Protein AF-A0A7C3WK53-F1 (afdb_monomer_lite)

Sequence (375 aa):
MKSLFSPKRQGQIPWKWLGMWPLACLAGWAGMTGWGVVAAGVAIGLWGPPPMLGDDTATALCQVVPAAAPPAPSAKPESLAKPDSMSPGPKPASAAAIRPPQKALPTALFPPAPKSSPAESIPQHPHLSSSEAMPPAPKSSPAESIPPRPQSSPAEAIPPTPEAPEPPQPPETTQTLQKLFHLFLEKPTKENYLQVLDALCRHPAYDPYSHELEEVAHLLEQRRYEEAKAKLDAAMPNLLLSPRAHNYYRVIAEAAGDTQEAQRRDQIAQKCLQGIQATGQGMVDVAGGEPKQDQLPAAPFQVARVSDEYDLLRALGKRARVLSQSLRRINDRWYDVLRCSDEAGNVFHVWFDVTRPMAALRRHIQQSSEQEKTP

pLDDT: mean 71.29, std 26.04, range [28.23, 98.75]

Secondary structure (DSSP, 8-state):
-----PPPPPPPP--TTS------SS---------------------PPPP------S--S---PPPPPPPPPPPPPPP-------------------PPPPPPPP-PPPPPPPPPPPPPPPPPPP------PPPPPPPPPPPP-PPPPPPPPP---------PPPPPPPPHHHHHHHHHHHHHHHS--HHHHHHHHHHHTTSTT--TT-SHHHHHHHHHHTT-HHHHHHHHHHTTTTTTT-HHHHHHHHHHHHHTT-HHHHHHHHHHHHHHHHHHHHT---EEE-TTSSPPTT---SS-EE-SSTHHHHHHHHHTT---EEEEEEEEEETTEEEEEEEEE-TT--EEEEEEE-HHHHHHHHHHHHHHHHHTT--

Radius of gyration: 34.75 Å; chains: 1; bounding box: 94×83×107 Å

Structure (mmCIF, N/CA/C/O backbone):
data_AF-A0A7C3WK53-F1
#
_entry.id   AF-A0A7C3WK53-F1
#
loop_
_atom_site.group_PDB
_atom_site.id
_atom_site.type_symbol
_atom_site.label_atom_id
_atom_site.label_alt_id
_atom_site.label_comp_id
_atom_site.label_asym_id
_atom_site.label_entity_id
_atom_site.label_seq_id
_atom_site.pdbx_PDB_ins_code
_atom_site.Cartn_x
_atom_site.Cartn_y
_atom_site.Cartn_z
_atom_site.occupancy
_atom_site.B_iso_or_equiv
_atom_site.auth_seq_id
_atom_site.auth_comp_id
_atom_site.auth_asym_id
_atom_site.auth_atom_id
_atom_site.pdbx_PDB_model_num
ATOM 1 N N . MET A 1 1 ? 8.260 -28.452 -50.142 1.00 47.12 1 MET A N 1
ATOM 2 C CA . MET A 1 1 ? 9.077 -27.837 -49.072 1.00 47.12 1 MET A CA 1
ATOM 3 C C . MET A 1 1 ? 9.194 -26.338 -49.314 1.00 47.12 1 MET A C 1
ATOM 5 O O . MET A 1 1 ? 9.980 -25.940 -50.161 1.00 47.12 1 MET A O 1
ATOM 9 N N . LYS A 1 2 ? 8.378 -25.528 -48.629 1.00 35.97 2 LYS A N 1
ATOM 10 C CA . LYS A 1 2 ? 8.613 -24.106 -48.319 1.00 35.97 2 LYS A CA 1
ATOM 11 C C . LYS A 1 2 ? 7.549 -23.673 -47.305 1.00 35.97 2 LYS A C 1
ATOM 13 O O . LYS A 1 2 ? 6.363 -23.895 -47.512 1.00 35.97 2 LYS A O 1
ATOM 18 N N . SER A 1 3 ? 8.045 -23.173 -46.182 1.00 38.59 3 SER A N 1
ATOM 19 C CA . SER A 1 3 ? 7.334 -22.733 -44.984 1.00 38.59 3 SER A CA 1
ATOM 20 C C . SER A 1 3 ? 6.594 -21.415 -45.235 1.00 38.59 3 SER A C 1
ATOM 22 O O . SER A 1 3 ? 7.191 -20.472 -45.749 1.00 38.59 3 SER A O 1
ATOM 24 N N . LEU A 1 4 ? 5.319 -21.353 -44.842 1.00 37.12 4 LEU A N 1
ATOM 25 C CA . LEU A 1 4 ? 4.550 -20.122 -44.656 1.00 37.12 4 LEU A CA 1
ATOM 26 C C . LEU A 1 4 ? 3.699 -20.284 -43.391 1.00 37.12 4 LEU A C 1
ATOM 28 O O . LEU A 1 4 ? 2.555 -20.721 -43.447 1.00 37.12 4 LEU A O 1
ATOM 32 N N . PHE A 1 5 ? 4.269 -19.941 -42.239 1.00 34.94 5 PHE A N 1
ATOM 33 C CA . PHE A 1 5 ? 3.499 -19.626 -41.038 1.00 34.94 5 PHE A CA 1
ATOM 34 C C . PHE A 1 5 ? 3.973 -18.270 -40.526 1.00 34.94 5 PHE A C 1
ATOM 36 O O . PHE A 1 5 ? 5.051 -18.134 -39.956 1.00 34.94 5 PHE A O 1
ATOM 43 N N . SER A 1 6 ? 3.160 -17.252 -40.797 1.00 32.31 6 SER A N 1
ATOM 44 C CA . SER A 1 6 ? 3.304 -15.907 -40.250 1.00 32.31 6 SER A CA 1
ATOM 45 C C . SER A 1 6 ? 2.386 -15.810 -39.028 1.00 32.31 6 SER A C 1
ATOM 47 O O . SER A 1 6 ? 1.188 -16.073 -39.177 1.00 32.31 6 SER A O 1
ATOM 49 N N . PRO A 1 7 ? 2.868 -15.448 -37.826 1.00 40.72 7 PRO A N 1
ATOM 50 C CA . PRO A 1 7 ? 1.987 -15.297 -36.679 1.00 40.72 7 PRO A CA 1
ATOM 51 C C . PRO A 1 7 ? 1.208 -13.981 -36.802 1.00 40.72 7 PRO A C 1
ATOM 53 O O . PRO A 1 7 ? 1.775 -12.901 -36.978 1.00 40.72 7 PRO A O 1
ATOM 56 N N . LYS A 1 8 ? -0.123 -14.086 -36.742 1.00 35.59 8 LYS A N 1
ATOM 57 C CA . LYS A 1 8 ? -1.044 -12.947 -36.679 1.00 35.59 8 LYS A CA 1
ATOM 58 C C . LYS A 1 8 ? -0.813 -12.174 -35.377 1.00 35.59 8 LYS A C 1
ATOM 60 O O . LYS A 1 8 ? -0.801 -12.760 -34.299 1.00 35.59 8 LYS A O 1
ATOM 65 N N . ARG A 1 9 ? -0.680 -10.848 -35.498 1.00 37.66 9 ARG A N 1
ATOM 66 C CA . ARG A 1 9 ? -0.695 -9.895 -34.381 1.00 37.66 9 ARG A CA 1
ATOM 67 C C . ARG A 1 9 ? -1.981 -10.079 -33.576 1.00 37.66 9 ARG A C 1
ATOM 69 O O . ARG A 1 9 ? -3.077 -9.973 -34.123 1.00 37.66 9 ARG A O 1
ATOM 76 N N . GLN A 1 10 ? -1.818 -10.372 -32.293 1.00 43.97 10 GLN A N 1
ATOM 77 C CA . GLN A 1 10 ? -2.903 -10.554 -31.340 1.00 43.97 10 GLN A CA 1
ATOM 78 C C . GLN A 1 10 ? -3.494 -9.188 -30.967 1.00 43.97 10 GLN A C 1
ATOM 80 O O . GLN A 1 10 ? -2.767 -8.213 -30.779 1.00 43.97 10 GLN A O 1
ATOM 85 N N . GLY A 1 11 ? -4.826 -9.128 -30.972 1.00 34.09 11 GLY A N 1
ATOM 86 C CA . GLY A 1 11 ? -5.625 -7.908 -30.993 1.00 34.09 11 GLY A CA 1
ATOM 87 C C . GLY A 1 11 ? -5.421 -6.968 -29.806 1.00 34.09 11 GLY A C 1
ATOM 88 O O . GLY A 1 11 ? -5.343 -7.384 -28.652 1.00 34.09 11 GLY A O 1
ATOM 89 N N . GLN A 1 12 ? -5.409 -5.674 -30.119 1.00 31.27 12 GLN A N 1
ATOM 90 C CA . GLN A 1 12 ? -5.672 -4.607 -29.164 1.00 31.27 12 GLN A CA 1
ATOM 91 C C . GLN A 1 12 ? -7.139 -4.696 -28.728 1.00 31.27 12 GLN A C 1
ATOM 93 O O . GLN A 1 12 ? -8.044 -4.526 -29.542 1.00 31.27 12 GLN A O 1
ATOM 98 N N . ILE A 1 13 ? -7.374 -4.962 -27.446 1.00 35.84 13 ILE A N 1
ATOM 99 C CA . ILE A 1 13 ? -8.677 -4.747 -26.811 1.00 35.84 13 ILE A CA 1
ATOM 100 C C . ILE A 1 13 ? -8.754 -3.247 -26.474 1.00 35.84 13 ILE A C 1
ATOM 102 O O . ILE A 1 13 ? -7.833 -2.742 -25.827 1.00 35.84 13 ILE A O 1
ATOM 106 N N . PRO A 1 14 ? -9.786 -2.498 -26.901 1.00 33.38 14 PRO A N 1
ATOM 107 C CA . PRO A 1 14 ? -9.901 -1.079 -26.578 1.00 33.38 14 PRO A CA 1
ATOM 108 C C . PRO A 1 14 ? -10.350 -0.885 -25.117 1.00 33.38 14 PRO A C 1
ATOM 110 O O . PRO A 1 14 ? -11.529 -0.999 -24.793 1.00 33.38 14 PRO A O 1
ATOM 113 N N . TRP A 1 15 ? -9.407 -0.547 -24.232 1.00 37.59 15 TRP A N 1
ATOM 114 C CA . TRP A 1 15 ? -9.622 -0.225 -22.810 1.00 37.59 15 TRP A CA 1
ATOM 115 C C . TRP A 1 15 ? -10.182 1.195 -22.600 1.00 37.59 15 TRP A C 1
ATOM 117 O O . TRP A 1 15 ? -9.575 2.029 -21.935 1.00 37.59 15 TRP A O 1
ATOM 127 N N . LYS A 1 16 ? -11.355 1.501 -23.165 1.00 33.97 16 LYS A N 1
ATOM 128 C CA . LYS A 1 16 ? -11.988 2.826 -22.996 1.00 33.97 16 LYS A CA 1
ATOM 129 C C . LYS A 1 16 ? -12.630 3.075 -21.617 1.00 33.97 16 LYS A C 1
ATOM 131 O O . LYS A 1 16 ? -13.146 4.163 -21.409 1.00 33.97 16 LYS A O 1
ATOM 136 N N . TRP A 1 17 ? -12.569 2.135 -20.669 1.00 37.50 17 TRP A N 1
ATOM 137 C CA . TRP A 1 17 ? -13.312 2.225 -19.397 1.00 37.50 17 TRP A CA 1
ATOM 138 C C . TRP A 1 17 ? -12.473 2.394 -18.116 1.00 37.50 17 TRP A C 1
ATOM 140 O O . TRP A 1 17 ? -13.053 2.470 -17.043 1.00 37.50 17 TRP A O 1
ATOM 150 N N . LEU A 1 18 ? -11.141 2.535 -18.193 1.00 44.00 18 LEU A N 1
ATOM 151 C CA . LEU A 1 18 ? -10.299 2.848 -17.014 1.00 44.00 18 LEU A CA 1
ATOM 152 C C . LEU A 1 18 ? -9.773 4.300 -16.972 1.00 44.00 18 LEU A C 1
ATOM 154 O O . LEU A 1 18 ? -8.944 4.641 -16.138 1.00 44.00 18 LEU A O 1
ATOM 158 N N . GLY A 1 19 ? -10.244 5.166 -17.874 1.00 32.22 19 GLY A N 1
ATOM 159 C CA . GLY A 1 19 ? -9.727 6.528 -18.070 1.00 32.22 19 GLY A CA 1
ATOM 160 C C . GLY A 1 19 ? -10.517 7.654 -17.396 1.00 32.22 19 GLY A C 1
ATOM 161 O O . GLY A 1 19 ? -10.484 8.772 -17.899 1.00 32.22 19 GLY A O 1
ATOM 162 N N . MET A 1 20 ? -11.253 7.392 -16.314 1.00 30.64 20 MET A N 1
ATOM 163 C CA . MET A 1 20 ? -11.948 8.434 -15.543 1.00 30.64 20 MET A CA 1
ATOM 164 C C . MET A 1 20 ? -11.828 8.169 -14.041 1.00 30.64 20 MET A C 1
ATOM 166 O O . MET A 1 20 ? -12.774 7.740 -13.392 1.00 30.64 20 MET A O 1
ATOM 170 N N . TRP A 1 21 ? -10.652 8.448 -13.487 1.00 35.00 21 TRP A N 1
ATOM 171 C CA . TRP A 1 21 ? -10.502 8.792 -12.073 1.00 35.00 21 TRP A CA 1
ATOM 172 C C . TRP A 1 21 ? -10.179 10.287 -12.014 1.00 35.00 21 TRP A C 1
ATOM 174 O O . TRP A 1 21 ? -9.151 10.696 -12.562 1.00 35.00 21 TRP A O 1
ATOM 184 N N . PRO A 1 22 ? -11.056 11.140 -11.459 1.00 43.16 22 PRO A N 1
ATOM 185 C CA . PRO A 1 22 ? -10.793 12.563 -11.439 1.00 43.16 22 PRO A CA 1
ATOM 186 C C . PRO A 1 22 ? -9.799 12.914 -10.329 1.00 43.16 22 PRO A C 1
ATOM 188 O O . PRO A 1 22 ? -9.958 12.545 -9.168 1.00 43.16 22 PRO A O 1
ATOM 191 N N . LEU A 1 23 ? -8.807 13.716 -10.716 1.00 38.06 23 LEU A N 1
ATOM 192 C CA . LEU A 1 23 ? -8.172 14.726 -9.877 1.00 38.06 23 LEU A CA 1
ATOM 193 C C . LEU A 1 23 ? -9.264 15.581 -9.213 1.00 38.06 23 LEU A C 1
ATOM 195 O O . LEU A 1 23 ? -9.735 16.553 -9.797 1.00 38.06 23 LEU A O 1
ATOM 199 N N . ALA A 1 24 ? -9.679 15.209 -8.006 1.00 31.38 24 ALA A N 1
ATOM 200 C CA . ALA A 1 24 ? -10.619 15.971 -7.193 1.00 31.38 24 ALA A CA 1
ATOM 201 C C . ALA A 1 24 ? -10.081 16.143 -5.766 1.00 31.38 24 ALA A C 1
ATOM 203 O O . ALA A 1 24 ? -10.744 15.808 -4.800 1.00 31.38 24 ALA A O 1
ATOM 204 N N . CYS A 1 25 ? -8.873 16.696 -5.646 1.00 34.56 25 CYS A N 1
ATOM 205 C CA . CYS A 1 25 ? -8.380 17.300 -4.407 1.00 34.56 25 CYS A CA 1
ATOM 206 C C . CYS A 1 25 ? -7.636 18.588 -4.769 1.00 34.56 25 CYS A C 1
ATOM 208 O O . CYS A 1 25 ? -6.416 18.602 -4.713 1.00 34.56 25 CYS A O 1
ATOM 210 N N . LEU A 1 26 ? -8.345 19.621 -5.242 1.00 36.88 26 LEU A N 1
ATOM 211 C CA . LEU A 1 26 ? -7.863 21.013 -5.343 1.00 36.88 26 LEU A CA 1
ATOM 212 C C . LEU A 1 26 ? -9.024 21.943 -5.772 1.00 36.88 26 LEU A C 1
ATOM 214 O O . LEU A 1 26 ? -9.000 22.518 -6.852 1.00 36.88 26 LEU A O 1
ATOM 218 N N . ALA A 1 27 ? -10.078 22.050 -4.958 1.00 37.34 27 ALA A N 1
ATOM 219 C CA . ALA A 1 27 ? -11.024 23.180 -4.965 1.00 37.34 27 ALA A CA 1
ATOM 220 C C . ALA A 1 27 ? -12.051 22.989 -3.840 1.00 37.34 27 ALA A C 1
ATOM 222 O O . ALA A 1 27 ? -12.995 22.220 -3.981 1.00 37.34 27 ALA A O 1
ATOM 223 N N . GLY A 1 28 ? -11.868 23.678 -2.715 1.00 29.80 28 GLY A N 1
ATOM 224 C CA . GLY A 1 28 ? -12.796 23.568 -1.590 1.00 29.80 28 GLY A CA 1
ATOM 225 C C . GLY A 1 28 ? -12.582 24.605 -0.497 1.00 29.80 28 GLY A C 1
ATOM 226 O O . GLY A 1 28 ? -12.729 24.275 0.668 1.00 29.80 28 GLY A O 1
ATOM 227 N N . TRP A 1 29 ? -12.201 25.835 -0.848 1.00 34.97 29 TRP A N 1
ATOM 228 C CA . TRP A 1 29 ? -12.162 26.969 0.082 1.00 34.97 29 TRP A CA 1
ATOM 229 C C . TRP A 1 29 ? -12.816 28.180 -0.586 1.00 34.97 29 TRP A C 1
ATOM 231 O O . TRP A 1 29 ? -12.148 28.966 -1.245 1.00 34.97 29 TRP A O 1
ATOM 241 N N . ALA A 1 30 ? -14.140 28.288 -0.461 1.00 34.09 30 ALA A N 1
ATOM 242 C CA . ALA A 1 30 ? -14.877 29.552 -0.504 1.00 34.09 30 ALA A CA 1
ATOM 243 C C . ALA A 1 30 ? -16.355 29.285 -0.193 1.00 34.09 30 ALA A C 1
ATOM 245 O O . ALA A 1 30 ? -17.095 28.787 -1.037 1.00 34.09 30 ALA A O 1
ATOM 246 N N . GLY A 1 31 ? -16.792 29.647 1.012 1.00 31.47 31 GLY A N 1
ATOM 247 C CA . GLY A 1 31 ? -18.215 29.741 1.317 1.00 31.47 31 GLY A CA 1
ATOM 248 C C . GLY A 1 31 ? -18.524 29.596 2.796 1.00 31.47 31 GLY A C 1
ATOM 249 O O . GLY A 1 31 ? -18.840 28.500 3.230 1.00 31.47 31 GLY A O 1
ATOM 250 N N . MET A 1 32 ? -18.444 30.698 3.547 1.00 32.44 32 MET A N 1
ATOM 251 C CA . MET A 1 32 ? -19.461 31.117 4.528 1.00 32.44 32 MET A CA 1
ATOM 252 C C . MET A 1 32 ? -18.957 32.329 5.319 1.00 32.44 32 MET A C 1
ATOM 254 O O . MET A 1 32 ? -18.366 32.201 6.384 1.00 32.44 32 MET A O 1
ATOM 258 N N . THR A 1 33 ? -19.274 33.526 4.834 1.00 43.06 33 THR A N 1
ATOM 259 C CA . THR A 1 33 ? -19.572 34.663 5.711 1.00 43.06 33 THR A CA 1
ATOM 260 C C . THR A 1 33 ? -20.824 35.336 5.164 1.00 43.06 33 THR A C 1
ATOM 262 O O . THR A 1 33 ? -20.808 36.025 4.150 1.00 43.06 33 THR A O 1
ATOM 265 N N . GLY A 1 34 ? -21.957 35.062 5.805 1.00 31.09 34 GLY A N 1
ATOM 266 C CA . GLY A 1 34 ? -23.174 35.831 5.606 1.00 31.09 34 GLY A CA 1
ATOM 267 C C . GLY A 1 34 ? -23.241 36.911 6.668 1.00 31.09 34 GLY A C 1
ATOM 268 O O . GLY A 1 34 ? -23.301 36.553 7.833 1.00 31.09 34 GLY A O 1
ATOM 269 N N . TRP A 1 35 ? -23.265 38.186 6.281 1.00 36.31 35 TRP A N 1
ATOM 270 C CA . TRP A 1 35 ? -23.764 39.285 7.110 1.00 36.31 35 TRP A CA 1
ATOM 271 C C . TRP A 1 35 ? -24.453 40.330 6.221 1.00 36.31 35 TRP A C 1
ATOM 273 O O . TRP A 1 35 ? -23.846 40.875 5.307 1.00 36.31 35 TRP A O 1
ATOM 283 N N . GLY A 1 36 ? -25.723 40.595 6.540 1.00 30.39 36 GLY A N 1
ATOM 284 C CA . GLY A 1 36 ? -26.254 41.951 6.696 1.00 30.39 36 GLY A CA 1
ATOM 285 C C . GLY A 1 36 ? -26.518 42.792 5.449 1.00 30.39 36 GLY A C 1
ATOM 286 O O . GLY A 1 36 ? -25.641 43.481 4.944 1.00 30.39 36 GLY A O 1
ATOM 287 N N . VAL A 1 37 ? -27.795 42.864 5.073 1.00 38.53 37 VAL A N 1
ATOM 288 C CA . VAL A 1 37 ? -28.380 43.963 4.294 1.00 38.53 37 VAL A CA 1
ATOM 289 C C . VAL A 1 37 ? -28.212 45.285 5.055 1.00 38.53 37 VAL A C 1
ATOM 291 O O . VAL A 1 37 ? -28.801 45.441 6.121 1.00 38.53 37 VAL A O 1
ATOM 294 N N . VAL A 1 38 ? -27.493 46.255 4.481 1.00 35.06 38 VAL A N 1
ATOM 295 C CA . VAL A 1 38 ? -27.687 47.694 4.737 1.00 35.06 38 VAL A CA 1
ATOM 296 C C . VAL A 1 38 ? -27.524 48.451 3.416 1.00 35.06 38 VAL A C 1
ATOM 298 O O . VAL A 1 38 ? -26.653 48.155 2.604 1.00 35.06 38 VAL A O 1
ATOM 301 N N . ALA A 1 39 ? -28.441 49.385 3.190 1.00 35.22 39 ALA A N 1
ATOM 302 C CA . ALA A 1 39 ? -28.649 50.130 1.962 1.00 35.22 39 ALA A CA 1
ATOM 303 C C . ALA A 1 39 ? -27.621 51.251 1.698 1.00 35.22 39 ALA A C 1
ATOM 305 O O . ALA A 1 39 ? -27.064 51.827 2.625 1.00 35.22 39 ALA A O 1
ATOM 306 N N . ALA A 1 40 ? -27.566 51.629 0.413 1.00 34.50 40 ALA A N 1
ATOM 307 C CA . ALA A 1 40 ? -27.154 52.915 -0.163 1.00 34.50 40 ALA A CA 1
ATOM 308 C C . ALA A 1 40 ? -25.654 53.281 -0.208 1.00 34.50 40 ALA A C 1
ATOM 310 O O . ALA A 1 40 ? -24.960 53.305 0.799 1.00 34.50 40 ALA A O 1
ATOM 311 N N . GLY A 1 41 ? -25.213 53.729 -1.392 1.00 31.06 41 GLY A N 1
ATOM 312 C CA . GLY A 1 41 ? -24.079 54.652 -1.529 1.00 31.06 41 GLY A CA 1
ATOM 313 C C . GLY A 1 41 ? -22.988 54.222 -2.507 1.00 31.06 41 GLY A C 1
ATOM 314 O O . GLY A 1 41 ? -22.212 53.317 -2.242 1.00 31.06 41 GLY A O 1
ATOM 315 N N . VAL A 1 42 ? -22.913 54.936 -3.627 1.00 41.22 42 VAL A N 1
ATOM 316 C CA . VAL A 1 42 ? -21.863 54.897 -4.655 1.00 41.22 42 VAL A CA 1
ATOM 317 C C . VAL A 1 42 ? -20.476 55.206 -4.072 1.00 41.22 42 VAL A C 1
ATOM 319 O O . VAL A 1 42 ? -20.321 56.242 -3.436 1.00 41.22 42 VAL A O 1
ATOM 322 N N . ALA A 1 43 ? -19.459 54.397 -4.399 1.00 34.09 43 ALA A N 1
ATOM 323 C CA . ALA A 1 43 ? -18.073 54.847 -4.592 1.00 34.09 43 ALA A CA 1
ATOM 324 C C . ALA A 1 43 ? -17.238 53.774 -5.319 1.00 34.09 43 ALA A C 1
ATOM 326 O O . ALA A 1 43 ? -17.099 52.646 -4.855 1.00 34.09 43 ALA A O 1
ATOM 327 N N . ILE A 1 44 ? -16.678 54.151 -6.469 1.00 44.12 44 ILE A N 1
ATOM 328 C CA . ILE A 1 44 ? -15.687 53.387 -7.233 1.00 44.12 44 ILE A CA 1
ATOM 329 C C . ILE A 1 44 ? -14.333 53.566 -6.538 1.00 44.12 44 ILE A C 1
ATOM 331 O O . ILE A 1 44 ? -13.857 54.692 -6.411 1.00 44.12 44 ILE A O 1
ATOM 335 N N . GLY A 1 45 ? -13.710 52.466 -6.115 1.00 32.62 45 GLY A N 1
ATOM 336 C CA . GLY A 1 45 ? -12.356 52.447 -5.566 1.00 32.62 45 GLY A CA 1
ATOM 337 C C . GLY A 1 45 ? -11.571 51.264 -6.121 1.00 32.62 45 GLY A C 1
ATOM 338 O O . GLY A 1 45 ? -11.953 50.115 -5.912 1.00 32.62 45 GLY A O 1
ATOM 339 N N . LEU A 1 46 ? -10.494 51.558 -6.856 1.00 42.44 46 LEU A N 1
ATOM 340 C CA . LEU A 1 46 ? -9.490 50.590 -7.297 1.00 42.44 46 LEU A CA 1
ATOM 341 C C . LEU A 1 46 ? -8.915 49.847 -6.083 1.00 42.44 46 LEU A C 1
ATOM 343 O O . LEU A 1 46 ? -8.336 50.477 -5.199 1.00 42.44 46 LEU A O 1
ATOM 347 N N . TRP A 1 47 ? -8.998 48.516 -6.085 1.00 30.05 47 T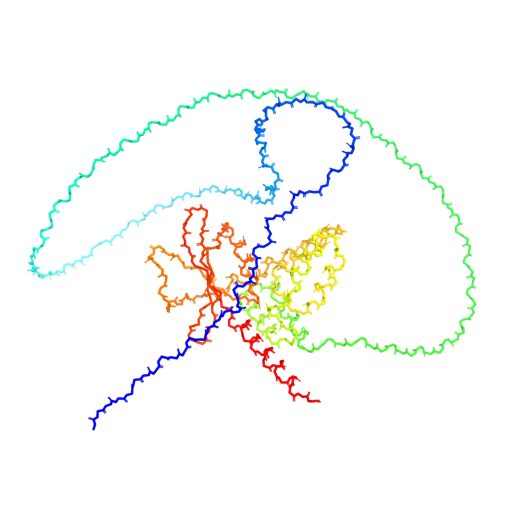RP A N 1
ATOM 348 C CA . TRP A 1 47 ? -8.330 47.662 -5.106 1.00 30.05 47 TRP A CA 1
ATOM 349 C C . TRP A 1 47 ? -7.231 46.864 -5.815 1.00 30.05 47 TRP A C 1
ATOM 351 O O . TRP A 1 47 ? -7.507 45.986 -6.631 1.00 30.05 47 TRP A O 1
ATOM 361 N N . GLY A 1 48 ? -5.973 47.223 -5.548 1.00 41.06 48 GLY A N 1
ATOM 362 C CA . GLY A 1 48 ? -4.810 46.410 -5.905 1.00 41.06 48 GLY A CA 1
ATOM 363 C C . GLY A 1 48 ? -4.659 45.219 -4.948 1.00 41.06 48 GLY A C 1
ATOM 364 O O . GLY A 1 48 ? -5.107 45.302 -3.803 1.00 41.06 48 GLY A O 1
ATOM 365 N N . PRO A 1 49 ? -4.052 44.105 -5.387 1.00 42.84 49 PRO A N 1
ATOM 366 C CA . PRO A 1 49 ? -3.924 42.909 -4.561 1.00 42.84 49 PRO A CA 1
ATOM 367 C C . PRO A 1 49 ? -3.017 43.158 -3.339 1.00 42.84 49 PRO A C 1
ATOM 369 O O . PRO A 1 49 ? -2.014 43.867 -3.464 1.00 42.84 49 PRO A O 1
ATOM 372 N N . PRO A 1 50 ? -3.335 42.584 -2.163 1.00 40.03 50 PRO A N 1
ATOM 373 C CA . PRO A 1 50 ? -2.486 42.687 -0.982 1.00 40.03 50 PRO A CA 1
ATOM 374 C C . PRO A 1 50 ? -1.212 41.826 -1.119 1.00 40.03 50 PRO A C 1
ATOM 376 O O . PRO A 1 50 ? -1.188 40.869 -1.899 1.00 40.03 50 PRO A O 1
ATOM 379 N N . PRO A 1 51 ? -0.146 42.151 -0.365 1.00 35.50 51 PRO A N 1
ATOM 380 C CA . PRO A 1 51 ? 1.097 41.391 -0.369 1.00 35.50 51 PRO A CA 1
ATOM 381 C C . PRO A 1 51 ? 0.894 40.002 0.252 1.00 35.50 51 PRO A C 1
ATOM 383 O O . PRO A 1 51 ? 0.286 39.861 1.312 1.00 35.50 51 PRO A O 1
ATOM 386 N N . MET A 1 52 ? 1.427 38.984 -0.426 1.00 31.80 52 MET A N 1
ATOM 387 C CA . MET A 1 52 ? 1.506 37.604 0.054 1.00 31.80 52 MET A CA 1
ATOM 388 C C . MET A 1 52 ? 2.380 37.543 1.312 1.00 31.80 52 MET A C 1
ATOM 390 O O . MET A 1 52 ? 3.576 37.831 1.260 1.00 31.80 52 MET A O 1
ATOM 394 N N . LEU A 1 53 ? 1.762 37.184 2.435 1.00 35.72 53 LEU A N 1
ATOM 395 C CA . LEU A 1 53 ? 2.424 36.816 3.683 1.00 35.72 53 LEU A CA 1
ATOM 396 C C . LEU A 1 53 ? 2.789 35.323 3.592 1.00 35.72 53 LEU A C 1
ATOM 398 O O . LEU A 1 53 ? 1.959 34.525 3.166 1.00 35.72 53 LEU A O 1
ATOM 402 N N . GLY A 1 54 ? 4.036 34.979 3.916 1.00 28.23 54 GLY A N 1
ATOM 403 C CA . GLY A 1 54 ? 4.639 33.671 3.647 1.00 28.23 54 GLY A CA 1
ATOM 404 C C . GLY A 1 54 ? 4.050 32.493 4.430 1.00 28.23 54 GLY A C 1
ATOM 405 O O . GLY A 1 54 ? 3.733 32.605 5.613 1.00 28.23 54 GLY A O 1
ATOM 406 N N . ASP A 1 55 ? 3.975 31.353 3.742 1.00 33.41 55 ASP A N 1
ATOM 407 C CA . ASP A 1 55 ? 3.736 30.024 4.299 1.00 33.41 55 ASP A CA 1
ATOM 408 C C . ASP A 1 55 ? 5.030 29.478 4.917 1.00 33.41 55 ASP A C 1
ATOM 410 O O . ASP A 1 55 ? 5.914 29.012 4.205 1.00 33.41 55 ASP A O 1
ATOM 414 N N . ASP A 1 56 ? 5.130 29.501 6.243 1.00 36.03 56 ASP A N 1
ATOM 415 C CA . ASP A 1 56 ? 6.134 28.744 6.994 1.00 36.03 56 ASP A CA 1
ATOM 416 C C . ASP A 1 56 ? 5.534 28.337 8.345 1.00 36.03 56 ASP A C 1
ATOM 418 O O . ASP A 1 56 ? 5.627 29.075 9.315 1.00 36.03 56 ASP A O 1
ATOM 422 N N . THR A 1 57 ? 4.856 27.185 8.414 1.00 34.22 57 THR A N 1
ATOM 423 C CA . THR A 1 57 ? 4.598 26.429 9.667 1.00 34.22 57 THR A CA 1
ATOM 424 C C . THR A 1 57 ? 3.985 25.048 9.370 1.00 34.22 57 THR A C 1
ATOM 426 O O . THR A 1 57 ? 2.865 24.749 9.762 1.00 34.22 57 THR A O 1
ATOM 429 N N . ALA A 1 58 ? 4.712 24.158 8.681 1.00 32.03 58 ALA A N 1
ATOM 430 C CA . ALA A 1 58 ? 4.397 22.715 8.696 1.00 32.03 58 ALA A CA 1
ATOM 431 C C . ALA A 1 58 ? 5.571 21.830 8.236 1.00 32.03 58 ALA A C 1
ATOM 433 O O . ALA A 1 58 ? 5.389 20.856 7.508 1.00 32.03 58 ALA A O 1
ATOM 434 N N . THR A 1 59 ? 6.811 22.148 8.613 1.00 38.75 59 THR A N 1
ATOM 435 C CA . THR A 1 59 ? 7.944 21.220 8.440 1.00 38.75 59 THR A CA 1
ATOM 436 C C . THR A 1 59 ? 8.980 21.458 9.531 1.00 38.75 59 THR A C 1
ATOM 438 O O . THR A 1 59 ? 10.043 22.018 9.301 1.00 38.75 59 THR A O 1
ATOM 441 N N . ALA A 1 60 ? 8.665 21.048 10.755 1.00 31.78 60 ALA A N 1
ATOM 442 C CA . ALA A 1 60 ? 9.644 21.005 11.830 1.00 31.78 60 ALA A CA 1
ATOM 443 C C . ALA A 1 60 ? 9.299 19.848 12.762 1.00 31.78 60 ALA A C 1
ATOM 445 O O . ALA A 1 60 ? 8.452 20.004 13.631 1.00 31.78 60 ALA A O 1
ATOM 446 N N . LEU A 1 61 ? 9.911 18.685 12.510 1.00 34.75 61 LEU A N 1
ATOM 447 C CA . LEU A 1 61 ? 10.308 17.655 13.483 1.00 34.75 61 LEU A CA 1
ATOM 448 C C . LEU A 1 61 ? 10.693 16.387 12.710 1.00 34.75 61 LEU A C 1
ATOM 450 O O . LEU A 1 61 ? 9.833 15.580 12.390 1.00 34.75 61 LEU A O 1
ATOM 454 N N . CYS A 1 62 ? 11.980 16.277 12.357 1.00 34.88 62 CYS A N 1
ATOM 455 C CA . CYS A 1 62 ? 12.754 15.030 12.218 1.00 34.88 62 CYS A CA 1
ATOM 456 C C . CYS A 1 62 ? 14.114 15.339 11.567 1.00 34.88 62 CYS A C 1
ATOM 458 O O . CYS A 1 62 ? 14.365 14.985 10.420 1.00 34.88 62 CYS A O 1
ATOM 460 N N . GLN A 1 63 ? 15.013 15.998 12.303 1.00 31.98 63 GLN A N 1
ATOM 461 C CA . GLN A 1 63 ? 16.452 15.916 12.038 1.00 31.98 63 GLN A CA 1
ATOM 462 C C . GLN A 1 63 ? 17.191 15.820 13.375 1.00 31.98 63 GLN A C 1
ATOM 464 O O . GLN A 1 63 ? 17.489 16.823 14.013 1.00 31.98 63 GLN A O 1
ATOM 469 N N . VAL A 1 64 ? 17.466 14.590 13.811 1.00 33.97 64 VAL A N 1
ATOM 470 C CA . VAL A 1 64 ? 18.525 14.317 14.786 1.00 33.97 64 VAL A CA 1
ATOM 471 C C . VAL A 1 64 ? 19.749 13.921 13.969 1.00 33.97 64 VAL A C 1
ATOM 473 O O . VAL A 1 64 ? 19.789 12.846 13.376 1.00 33.97 64 VAL A O 1
ATOM 476 N N . VAL A 1 65 ? 20.721 14.827 13.894 1.00 37.16 65 VAL A N 1
ATOM 477 C CA . VAL A 1 65 ? 22.041 14.588 13.302 1.00 37.16 65 VAL A CA 1
ATOM 478 C C . VAL A 1 65 ? 22.934 13.978 14.387 1.00 37.16 65 VAL A C 1
ATOM 480 O O . VAL A 1 65 ? 23.146 14.635 15.408 1.00 37.16 65 VAL A O 1
ATOM 483 N N . PRO A 1 66 ? 23.482 12.760 14.230 1.00 41.75 66 PRO A N 1
ATOM 484 C CA . PRO A 1 66 ? 24.540 12.302 15.117 1.00 41.75 66 PRO A CA 1
ATOM 485 C C . PRO A 1 66 ? 25.852 13.030 14.791 1.00 41.75 66 PRO A C 1
ATOM 487 O O . PRO A 1 66 ? 26.250 13.160 13.633 1.00 41.75 66 PRO A O 1
ATOM 490 N N . ALA A 1 67 ? 26.510 13.509 15.847 1.00 36.19 67 ALA A N 1
ATOM 491 C CA . ALA A 1 67 ? 27.790 14.197 15.802 1.00 36.19 67 ALA A CA 1
ATOM 492 C C . ALA A 1 67 ? 28.880 13.336 15.139 1.00 36.19 67 ALA A C 1
ATOM 494 O O . ALA A 1 67 ? 29.077 12.170 15.482 1.00 36.19 67 ALA A O 1
ATOM 495 N N . ALA A 1 68 ? 29.597 13.944 14.194 1.00 36.06 68 ALA A N 1
ATOM 496 C CA . ALA A 1 68 ? 30.732 13.354 13.505 1.00 36.06 68 ALA A CA 1
ATOM 497 C C . ALA A 1 68 ? 31.913 13.136 14.467 1.00 36.06 68 ALA A C 1
ATOM 499 O O . ALA A 1 68 ? 32.361 14.064 15.141 1.00 36.06 68 ALA A O 1
ATOM 500 N N . ALA A 1 69 ? 32.436 11.910 14.496 1.00 44.88 69 ALA A N 1
ATOM 501 C CA . ALA A 1 69 ? 33.705 11.587 15.135 1.00 44.88 69 ALA A CA 1
ATOM 502 C C . ALA A 1 69 ? 34.888 12.025 14.240 1.00 44.88 69 ALA A C 1
ATOM 504 O O . ALA A 1 69 ? 34.785 11.941 13.012 1.00 44.88 69 ALA A O 1
ATOM 505 N N . PRO A 1 70 ? 36.011 12.486 14.820 1.00 51.19 70 PRO A N 1
ATOM 506 C CA . PRO A 1 70 ? 37.170 12.948 14.061 1.00 51.19 70 PRO A CA 1
ATOM 507 C C . PRO A 1 70 ? 37.935 11.788 13.389 1.00 51.19 70 PRO A C 1
ATOM 509 O O . PRO A 1 70 ? 37.946 10.670 13.912 1.00 51.19 70 PRO A O 1
ATOM 512 N N . PRO A 1 71 ? 38.607 12.037 12.249 1.00 45.59 71 PRO A N 1
ATOM 513 C CA . PRO A 1 71 ? 39.333 11.008 11.511 1.00 45.59 71 PRO A CA 1
ATOM 514 C C . PRO A 1 71 ? 40.643 10.609 12.208 1.00 45.59 71 PRO A C 1
ATOM 516 O O . PRO A 1 71 ? 41.431 11.457 12.628 1.00 45.59 71 PRO A O 1
ATOM 519 N N . ALA A 1 72 ? 40.896 9.300 12.277 1.00 45.12 72 ALA A N 1
ATOM 520 C CA . ALA A 1 72 ? 42.183 8.733 12.672 1.00 45.12 72 ALA A CA 1
ATOM 521 C C . ALA A 1 72 ? 43.210 8.814 11.513 1.00 45.12 72 ALA A C 1
ATOM 523 O O . ALA A 1 72 ? 42.817 8.781 10.344 1.00 45.12 72 ALA A O 1
ATOM 524 N N . PRO A 1 73 ? 44.519 8.929 11.811 1.00 50.81 73 PRO A N 1
ATOM 525 C CA . PRO A 1 73 ? 45.548 9.269 10.828 1.00 50.81 73 PRO A CA 1
ATOM 526 C C . PRO A 1 73 ? 46.020 8.099 9.947 1.00 50.81 73 PRO A C 1
ATOM 528 O O . PRO A 1 73 ? 46.141 6.957 10.388 1.00 50.81 73 PRO A O 1
ATOM 531 N N . SER A 1 74 ? 46.359 8.450 8.701 1.00 39.47 74 SER A N 1
ATOM 532 C CA . SER A 1 74 ? 46.966 7.623 7.651 1.00 39.47 74 SER A CA 1
ATOM 533 C C . SER A 1 74 ? 48.225 6.865 8.081 1.00 39.47 74 SER A C 1
ATOM 535 O O . SER A 1 74 ? 49.201 7.468 8.531 1.00 39.47 74 SER A O 1
ATOM 537 N N . ALA A 1 75 ? 48.262 5.564 7.784 1.00 46.03 75 ALA A N 1
ATOM 538 C CA . ALA A 1 75 ? 49.491 4.780 7.717 1.00 46.03 75 ALA A CA 1
ATOM 539 C C . ALA A 1 75 ? 50.074 4.805 6.288 1.00 46.03 75 ALA A C 1
ATOM 541 O O . ALA A 1 75 ? 49.353 4.686 5.297 1.00 46.03 75 ALA A O 1
ATOM 542 N N . LYS A 1 76 ? 51.394 5.006 6.211 1.00 48.16 76 LYS A N 1
ATOM 543 C CA . LYS A 1 76 ? 52.230 5.057 4.999 1.00 48.16 76 LYS A CA 1
ATOM 544 C C . LYS A 1 76 ? 52.297 3.704 4.263 1.00 48.16 76 LYS A C 1
ATOM 546 O O . LYS A 1 76 ? 52.153 2.671 4.911 1.00 48.16 76 LYS A O 1
ATOM 551 N N . PRO A 1 77 ? 52.620 3.698 2.955 1.00 51.47 77 PRO A N 1
ATOM 552 C CA . PRO A 1 77 ? 52.914 2.481 2.207 1.00 51.47 77 PRO A CA 1
ATOM 553 C C . PRO A 1 77 ? 54.386 2.067 2.368 1.00 51.47 77 PRO A C 1
ATOM 555 O O . PRO A 1 77 ? 55.292 2.887 2.202 1.00 51.47 77 PRO A O 1
ATOM 558 N N . GLU A 1 78 ? 54.625 0.786 2.644 1.00 42.91 78 GLU A N 1
ATOM 559 C CA . GLU A 1 78 ? 55.934 0.153 2.480 1.00 42.91 78 GLU A CA 1
ATOM 560 C C . GLU A 1 78 ? 56.133 -0.271 1.022 1.00 42.91 78 GLU A C 1
ATOM 562 O O . GLU A 1 78 ? 55.327 -0.985 0.426 1.00 42.91 78 GLU A O 1
ATOM 567 N N . SER A 1 79 ? 57.240 0.194 0.451 1.00 43.25 79 SER A N 1
ATOM 568 C CA . SER A 1 79 ? 57.838 -0.322 -0.774 1.00 43.25 79 SER A CA 1
ATOM 569 C C . SER A 1 79 ? 58.748 -1.505 -0.447 1.00 43.25 79 SER A C 1
ATOM 571 O O . SER A 1 79 ? 59.533 -1.369 0.486 1.00 43.25 79 SER A O 1
ATOM 573 N N . LEU A 1 80 ? 58.779 -2.558 -1.270 1.00 40.44 80 LEU A N 1
ATOM 574 C CA . LEU A 1 80 ? 60.013 -3.039 -1.919 1.00 40.44 80 LEU A CA 1
ATOM 575 C C . LEU A 1 80 ? 59.751 -4.254 -2.833 1.00 40.44 80 LEU A C 1
ATOM 577 O O . LEU A 1 80 ? 58.963 -5.130 -2.501 1.00 40.44 80 LEU A O 1
ATOM 581 N N . ALA A 1 81 ? 60.545 -4.303 -3.911 1.00 38.91 81 ALA A N 1
ATOM 582 C CA . ALA A 1 81 ? 60.961 -5.460 -4.723 1.00 38.91 81 ALA A CA 1
ATOM 583 C C . ALA A 1 81 ? 60.304 -5.678 -6.113 1.00 38.91 81 ALA A C 1
ATOM 585 O O . ALA A 1 81 ? 59.292 -6.349 -6.284 1.00 38.91 81 ALA A O 1
ATOM 586 N N . LYS A 1 82 ? 60.997 -5.139 -7.128 1.00 45.00 82 LYS A N 1
ATOM 587 C CA . LYS A 1 82 ? 61.303 -5.738 -8.456 1.00 45.00 82 LYS A CA 1
ATOM 588 C C . LYS A 1 82 ? 62.695 -6.425 -8.355 1.00 45.00 82 LYS A C 1
ATOM 590 O O . LYS A 1 82 ? 63.326 -6.177 -7.323 1.00 45.00 82 LYS A O 1
ATOM 595 N N . PRO A 1 83 ? 63.268 -7.139 -9.361 1.00 59.84 83 PRO A N 1
ATOM 596 C CA . PRO A 1 83 ? 62.916 -7.321 -10.793 1.00 59.84 83 PRO A CA 1
ATOM 597 C C . PRO A 1 83 ? 62.918 -8.836 -11.205 1.00 59.84 83 PRO A C 1
ATOM 599 O O . PRO A 1 83 ? 63.007 -9.681 -10.328 1.00 59.84 83 PRO A O 1
ATOM 602 N N . ASP A 1 84 ? 62.675 -9.324 -12.432 1.00 41.09 84 ASP A N 1
ATOM 603 C CA . ASP A 1 84 ? 63.451 -9.170 -13.677 1.00 41.09 84 ASP A CA 1
ATOM 604 C C . ASP A 1 84 ? 62.841 -9.984 -14.853 1.00 41.09 84 ASP A C 1
ATOM 606 O O . ASP A 1 84 ? 62.050 -10.902 -14.638 1.00 41.09 84 ASP A O 1
ATOM 610 N N . SER A 1 85 ? 63.345 -9.698 -16.069 1.00 43.69 85 SER A N 1
ATOM 611 C CA . SER A 1 85 ? 63.282 -10.466 -17.342 1.00 43.69 85 SER A CA 1
ATOM 612 C C . SER A 1 85 ? 62.105 -10.155 -18.296 1.00 43.69 85 SER A C 1
ATOM 614 O O . SER A 1 85 ? 60.964 -10.521 -18.037 1.00 43.69 85 SER A O 1
ATOM 616 N N . MET A 1 86 ? 62.270 -9.307 -19.333 1.00 37.28 86 MET A N 1
ATOM 617 C CA . MET A 1 86 ? 62.798 -9.595 -20.698 1.00 37.28 86 MET A CA 1
ATOM 618 C C . MET A 1 86 ? 62.084 -10.793 -21.368 1.00 37.28 86 MET A C 1
ATOM 620 O O . MET A 1 86 ? 62.100 -11.886 -20.829 1.00 37.28 86 MET A O 1
ATOM 624 N N . SER A 1 87 ? 61.444 -10.720 -22.546 1.00 44.09 87 SER A N 1
ATOM 625 C CA . SER A 1 87 ? 61.857 -10.128 -23.835 1.00 44.09 87 SER A CA 1
ATOM 626 C C . SER A 1 87 ? 60.679 -10.218 -24.870 1.00 44.09 87 SER A C 1
ATOM 628 O O . SER A 1 87 ? 59.546 -10.427 -24.443 1.00 44.09 87 SER A O 1
ATOM 630 N N . PRO A 1 88 ? 60.857 -10.029 -26.199 1.00 56.09 88 PRO A N 1
ATOM 631 C CA . PRO A 1 88 ? 60.410 -8.878 -26.987 1.00 56.09 88 PRO A CA 1
ATOM 632 C C . PRO A 1 88 ? 59.145 -9.105 -27.850 1.00 56.09 88 PRO A C 1
ATOM 634 O O . PRO A 1 88 ? 58.717 -10.227 -28.108 1.00 56.09 88 PRO A O 1
ATOM 637 N N . GLY A 1 89 ? 58.569 -8.003 -28.345 1.00 38.88 89 GLY A N 1
ATOM 638 C CA . GLY A 1 89 ? 57.453 -8.009 -29.302 1.00 38.88 89 GLY A CA 1
ATOM 639 C C . GLY A 1 89 ? 57.851 -8.320 -30.753 1.00 38.88 89 GLY A C 1
ATOM 640 O O . GLY A 1 89 ? 59.018 -8.566 -31.058 1.00 38.88 89 GLY A O 1
ATOM 641 N N . PRO A 1 90 ? 56.886 -8.183 -31.677 1.00 55.12 90 PRO A N 1
ATOM 642 C CA . PRO A 1 90 ? 57.122 -7.333 -32.837 1.00 55.12 90 PRO A CA 1
ATOM 643 C C . PRO A 1 90 ? 55.982 -6.336 -33.108 1.00 55.12 90 PRO A C 1
ATOM 645 O O . PRO A 1 90 ? 54.919 -6.341 -32.493 1.00 55.12 90 PRO A O 1
ATOM 648 N N . LYS A 1 91 ? 56.315 -5.411 -34.005 1.00 42.16 91 LYS A N 1
ATOM 649 C CA . LYS A 1 91 ? 55.761 -4.074 -34.261 1.00 42.16 91 LYS A CA 1
ATOM 650 C C . LYS A 1 91 ? 54.861 -4.103 -35.540 1.00 42.16 91 LYS A C 1
ATOM 652 O O . LYS A 1 91 ? 54.533 -5.193 -35.991 1.00 42.16 91 LYS A O 1
ATOM 657 N N . PRO A 1 92 ? 54.412 -2.973 -36.128 1.00 52.72 92 PRO A N 1
ATOM 658 C CA . PRO A 1 92 ? 52.999 -2.583 -36.217 1.00 52.72 92 PRO A CA 1
ATOM 659 C C . PRO A 1 92 ? 52.420 -2.531 -37.656 1.00 52.72 92 PRO A C 1
ATOM 661 O O . PRO A 1 92 ? 53.155 -2.567 -38.637 1.00 52.72 92 PRO A O 1
ATOM 664 N N . ALA A 1 93 ? 51.105 -2.309 -37.778 1.00 38.38 93 ALA A N 1
ATOM 665 C CA . ALA A 1 93 ? 50.438 -1.760 -38.972 1.00 38.38 93 ALA A CA 1
ATOM 666 C C . ALA A 1 93 ? 49.555 -0.576 -38.508 1.00 38.38 93 ALA A C 1
ATOM 668 O O . ALA A 1 93 ? 48.818 -0.728 -37.540 1.00 38.38 93 ALA A O 1
ATOM 669 N N . SER A 1 94 ? 49.803 0.674 -38.933 1.00 36.72 94 SER A N 1
ATOM 670 C CA . SER A 1 94 ? 49.314 1.328 -40.173 1.00 36.72 94 SER A CA 1
ATOM 671 C C . SER A 1 94 ? 47.778 1.448 -40.189 1.00 36.72 94 SER A C 1
ATOM 673 O O . SER A 1 94 ? 47.111 0.446 -39.991 1.00 36.72 94 SER A O 1
ATOM 675 N N . ALA A 1 95 ? 47.093 2.565 -40.440 1.00 34.81 95 ALA A N 1
ATOM 676 C CA . ALA A 1 95 ? 47.405 3.976 -40.641 1.00 34.81 95 ALA A CA 1
ATOM 677 C C . ALA A 1 95 ? 46.072 4.767 -40.560 1.00 34.81 95 ALA A C 1
ATOM 679 O O . ALA A 1 95 ? 45.002 4.206 -40.772 1.00 34.81 95 ALA A O 1
ATOM 680 N N . ALA A 1 96 ? 46.184 6.077 -40.325 1.00 34.53 96 ALA A N 1
ATOM 681 C CA . ALA A 1 96 ? 45.327 7.148 -40.851 1.00 34.53 96 ALA A CA 1
ATOM 682 C C . ALA A 1 96 ? 43.799 7.119 -40.605 1.00 34.53 96 ALA A C 1
ATOM 684 O O . ALA A 1 96 ? 43.030 6.523 -41.350 1.00 34.53 96 ALA A O 1
ATOM 685 N N . ALA A 1 97 ? 43.348 7.986 -39.694 1.00 37.66 97 ALA A N 1
ATOM 686 C CA . ALA A 1 97 ? 42.131 8.777 -39.893 1.00 37.66 97 ALA A CA 1
ATOM 687 C C . ALA A 1 97 ? 42.296 10.136 -39.191 1.00 37.66 97 ALA A C 1
ATOM 689 O O . ALA A 1 97 ? 42.031 10.297 -38.002 1.00 37.66 97 ALA A O 1
ATOM 690 N N . ILE A 1 98 ? 42.797 11.108 -39.952 1.00 40.34 98 ILE A N 1
ATOM 691 C CA . ILE A 1 98 ? 42.889 12.520 -39.577 1.00 40.34 98 ILE A CA 1
ATOM 692 C C . ILE A 1 98 ? 41.456 13.069 -39.509 1.00 40.34 98 ILE A C 1
ATOM 694 O O . ILE A 1 98 ? 40.774 13.148 -40.529 1.00 40.34 98 ILE A O 1
ATOM 698 N N . ARG A 1 99 ? 40.986 13.437 -38.311 1.00 40.97 99 ARG A N 1
ATOM 699 C CA . ARG A 1 99 ? 39.773 14.251 -38.125 1.00 40.97 99 ARG A CA 1
ATOM 700 C C . ARG A 1 99 ? 40.161 15.737 -38.063 1.00 40.97 99 ARG A C 1
ATOM 702 O O . ARG A 1 99 ? 41.148 16.059 -37.404 1.00 40.97 99 ARG A O 1
ATOM 709 N N . PRO A 1 100 ? 39.410 16.639 -38.718 1.00 52.66 100 PRO A N 1
ATOM 710 C CA . PRO A 1 100 ? 39.695 18.071 -38.701 1.00 52.66 100 PRO A CA 1
ATOM 711 C C . PRO A 1 100 ? 39.355 18.709 -37.339 1.00 52.66 100 PRO A C 1
ATOM 713 O O . PRO A 1 100 ? 38.505 18.186 -36.611 1.00 52.66 100 PRO A O 1
ATOM 716 N N . PRO A 1 101 ? 39.990 19.845 -36.990 1.00 47.56 101 PRO A N 1
ATOM 717 C CA . PRO A 1 101 ? 39.784 20.519 -35.712 1.00 47.56 101 PRO A CA 1
ATOM 718 C C . PRO A 1 101 ? 38.390 21.152 -35.631 1.00 47.56 101 PRO A C 1
ATOM 720 O O . PRO A 1 101 ? 37.948 21.858 -36.540 1.00 47.56 101 PRO A O 1
ATOM 723 N N . GLN A 1 102 ? 37.703 20.917 -34.512 1.00 46.09 102 GLN A N 1
ATOM 724 C CA . GLN A 1 102 ? 36.473 21.623 -34.175 1.00 46.09 102 GLN A CA 1
ATOM 725 C C . GLN A 1 102 ? 36.795 23.088 -33.860 1.00 46.09 102 GLN A C 1
ATOM 727 O O . GLN A 1 102 ? 37.655 23.393 -33.034 1.00 46.09 102 GLN A O 1
ATOM 732 N N . LYS A 1 103 ? 36.097 23.991 -34.554 1.00 42.03 103 LYS A N 1
ATOM 733 C CA . LYS A 1 103 ? 36.092 25.431 -34.295 1.00 42.03 103 LYS A CA 1
ATOM 734 C C . LYS A 1 103 ? 35.651 25.698 -32.855 1.00 42.03 103 LYS A C 1
ATOM 736 O O . LYS A 1 103 ? 34.593 25.236 -32.435 1.00 42.03 103 LYS A O 1
ATOM 741 N N . ALA A 1 104 ? 36.457 26.484 -32.151 1.00 40.06 104 ALA A N 1
ATOM 742 C CA . ALA A 1 104 ? 36.121 27.079 -30.870 1.00 40.06 104 ALA A CA 1
ATOM 743 C C . ALA A 1 104 ? 34.844 27.930 -30.990 1.00 40.06 104 ALA A C 1
ATOM 745 O O . ALA A 1 104 ? 34.752 28.810 -31.848 1.00 40.06 104 ALA A O 1
ATOM 746 N N . LEU A 1 105 ? 33.869 27.652 -30.125 1.00 38.66 105 LEU A N 1
ATOM 747 C CA . LEU A 1 105 ? 32.756 28.551 -29.824 1.00 38.66 105 LEU A CA 1
ATOM 748 C C . LEU A 1 105 ? 33.192 29.521 -28.712 1.00 38.66 105 LEU A C 1
ATOM 750 O O . LEU A 1 105 ? 33.972 29.132 -27.839 1.00 38.66 105 LEU A O 1
ATOM 754 N N . PRO A 1 106 ? 32.726 30.779 -28.746 1.00 43.75 106 PRO A N 1
ATOM 755 C CA . PRO A 1 106 ? 33.189 31.820 -27.848 1.00 43.75 106 PRO A CA 1
ATOM 756 C C . PRO A 1 106 ? 32.670 31.618 -26.424 1.00 43.75 106 PRO A C 1
ATOM 758 O O . PRO A 1 106 ? 31.492 31.353 -26.189 1.00 43.75 106 PRO A O 1
ATOM 761 N N . THR A 1 107 ? 33.590 31.809 -25.483 1.00 39.94 107 THR A N 1
ATOM 762 C CA . THR A 1 107 ? 33.371 31.998 -24.052 1.00 39.94 107 THR A CA 1
ATOM 763 C C . THR A 1 107 ? 32.311 33.076 -23.820 1.00 39.94 107 THR A C 1
ATOM 765 O O . THR A 1 107 ? 32.570 34.264 -24.016 1.00 39.94 107 THR A O 1
ATOM 768 N N . ALA A 1 108 ? 31.112 32.672 -23.405 1.00 38.53 108 ALA A N 1
ATOM 769 C CA . ALA A 1 108 ? 30.117 33.595 -22.885 1.00 38.53 108 ALA A CA 1
ATOM 770 C C . ALA A 1 108 ? 30.590 34.102 -21.514 1.00 38.53 108 ALA A C 1
ATOM 772 O O . ALA A 1 108 ? 30.813 33.321 -20.588 1.00 38.53 108 ALA A O 1
ATOM 773 N N . LEU A 1 109 ? 30.782 35.419 -21.425 1.00 39.81 109 LEU A N 1
ATOM 774 C CA . LEU A 1 109 ? 31.028 36.157 -20.192 1.00 39.81 109 LEU A CA 1
ATOM 775 C C . LEU A 1 109 ? 29.923 35.842 -19.172 1.00 39.81 109 LEU A C 1
ATOM 777 O O . LEU A 1 109 ? 28.754 36.151 -19.401 1.00 39.81 109 LEU A O 1
ATOM 781 N N . PHE A 1 110 ? 30.307 35.288 -18.025 1.00 46.50 110 PHE A N 1
ATOM 782 C CA . PHE A 1 110 ? 29.478 35.319 -16.826 1.00 46.50 110 PHE A CA 1
ATOM 783 C C . PHE A 1 110 ? 29.365 36.770 -16.323 1.00 46.50 110 PHE A C 1
ATOM 785 O O . PHE A 1 110 ? 30.393 37.449 -16.226 1.00 46.50 110 PHE A O 1
ATOM 792 N N . PRO A 1 111 ? 28.165 37.269 -15.976 1.00 53.28 111 PRO A N 1
ATOM 793 C CA . PRO A 1 111 ? 28.045 38.518 -15.237 1.00 53.28 111 PRO A CA 1
ATOM 794 C C . PRO A 1 111 ? 28.570 38.345 -13.796 1.00 53.28 111 PRO A C 1
ATOM 796 O O . PRO A 1 111 ? 28.446 37.259 -13.221 1.00 53.28 111 PRO A O 1
ATOM 799 N N . PRO A 1 112 ? 29.168 39.392 -13.197 1.00 49.72 112 PRO A N 1
ATOM 800 C CA . PRO A 1 112 ? 29.694 39.331 -11.839 1.00 49.72 112 PRO A CA 1
ATOM 801 C C . PRO A 1 112 ? 28.579 39.193 -10.794 1.00 49.72 112 PRO A C 1
ATOM 803 O O . PRO A 1 112 ? 27.483 39.732 -10.945 1.00 49.72 112 PRO A O 1
ATOM 806 N N . ALA A 1 113 ? 28.909 38.485 -9.713 1.00 44.72 113 ALA A N 1
ATOM 807 C CA . ALA A 1 113 ? 28.059 38.263 -8.551 1.00 44.72 113 ALA A CA 1
ATOM 808 C C . ALA A 1 113 ? 27.537 39.582 -7.938 1.00 44.72 113 ALA A C 1
ATOM 810 O O . ALA A 1 113 ? 28.298 40.553 -7.837 1.00 44.72 113 ALA A O 1
ATOM 811 N N . PRO A 1 114 ? 26.271 39.632 -7.480 1.00 47.28 114 PRO A N 1
ATOM 812 C CA . PRO A 1 114 ? 25.776 40.764 -6.716 1.00 47.28 114 PRO A CA 1
ATOM 813 C C . PRO A 1 114 ? 26.492 40.842 -5.362 1.00 47.28 114 PRO A C 1
ATOM 815 O O . PRO A 1 114 ? 26.639 39.856 -4.640 1.00 47.28 114 PRO A O 1
ATOM 818 N N . LYS A 1 115 ? 26.965 42.051 -5.056 1.00 43.81 115 LYS A N 1
ATOM 819 C CA . LYS A 1 115 ? 27.656 42.419 -3.822 1.00 43.81 115 LYS A CA 1
ATOM 820 C C . LYS A 1 115 ? 26.728 42.215 -2.622 1.00 43.81 115 LYS A C 1
ATOM 822 O O . LYS A 1 115 ? 25.587 42.665 -2.634 1.00 43.81 115 LYS A O 1
ATOM 827 N N . SER A 1 116 ? 27.263 41.574 -1.590 1.00 42.31 116 SER A N 1
ATOM 828 C CA . SER A 1 116 ? 26.685 41.469 -0.252 1.00 42.31 116 SER A CA 1
ATOM 829 C C . SER A 1 116 ? 26.407 42.859 0.330 1.00 42.31 116 SER A C 1
ATOM 831 O O . SER A 1 116 ? 27.343 43.640 0.521 1.00 42.31 116 SER A O 1
ATOM 833 N N . SER A 1 117 ? 25.141 43.145 0.627 1.00 39.97 117 SER A N 1
ATOM 834 C CA . SER A 1 117 ? 24.743 44.261 1.490 1.00 39.97 117 SER A CA 1
ATOM 835 C C . SER A 1 117 ? 24.772 43.840 2.968 1.00 39.97 117 SER A C 1
ATOM 837 O O . SER A 1 117 ? 24.676 42.646 3.261 1.00 39.97 117 SER A O 1
ATOM 839 N N . PRO A 1 118 ? 24.982 44.799 3.887 1.00 46.03 118 PRO A N 1
ATOM 840 C CA . PRO A 1 118 ? 25.424 44.539 5.252 1.00 46.03 118 PRO A CA 1
ATOM 841 C C . PRO A 1 118 ? 24.293 44.092 6.182 1.00 46.03 118 PRO A C 1
ATOM 843 O O . PRO A 1 118 ? 23.123 44.383 5.953 1.00 46.03 118 PRO A O 1
ATOM 846 N N . ALA A 1 119 ? 24.705 43.397 7.244 1.00 43.06 119 ALA A N 1
ATOM 847 C CA . ALA A 1 119 ? 23.878 42.887 8.326 1.00 43.06 119 ALA A CA 1
ATOM 848 C C . ALA A 1 119 ? 22.933 43.955 8.895 1.00 43.06 119 ALA A C 1
ATOM 850 O O . ALA A 1 119 ? 23.370 44.996 9.387 1.00 43.06 119 ALA A O 1
ATOM 851 N N . GLU A 1 120 ? 21.639 43.655 8.841 1.00 37.72 120 GLU A N 1
ATOM 852 C CA . GLU A 1 120 ? 20.591 44.418 9.498 1.00 37.72 120 GLU A CA 1
ATOM 853 C C . GLU A 1 120 ? 20.513 43.981 10.967 1.00 37.72 120 GLU A C 1
ATOM 855 O O . GLU A 1 120 ? 20.428 42.795 11.296 1.00 37.72 120 GLU A O 1
ATOM 860 N N . SER A 1 121 ? 20.642 44.963 11.853 1.00 43.31 121 SER A N 1
ATOM 861 C CA . SER A 1 121 ? 20.686 44.811 13.302 1.00 43.31 121 SER A CA 1
ATOM 862 C C . SER A 1 121 ? 19.364 44.279 13.857 1.00 43.31 121 SER A C 1
ATOM 864 O O . SER A 1 121 ? 18.310 44.881 13.670 1.00 43.31 121 SER A O 1
ATOM 866 N N . ILE A 1 122 ? 19.442 43.180 14.605 1.00 51.09 122 ILE A N 1
ATOM 867 C CA . ILE A 1 122 ? 18.329 42.595 15.360 1.00 51.09 122 ILE A CA 1
ATOM 868 C C . ILE A 1 122 ? 17.950 43.545 16.515 1.00 51.09 122 ILE A C 1
ATOM 870 O O . ILE A 1 122 ? 18.821 43.863 17.332 1.00 51.09 122 ILE A O 1
ATOM 874 N N . PRO A 1 123 ? 16.684 43.986 16.646 1.00 47.62 123 PRO A N 1
ATOM 875 C CA . PRO A 1 123 ? 16.233 44.694 17.837 1.00 47.62 123 PRO A CA 1
ATOM 876 C C . PRO A 1 123 ? 16.170 43.737 19.036 1.00 47.62 123 PRO A C 1
ATOM 878 O O . PRO A 1 123 ? 15.563 42.669 18.987 1.00 47.62 123 PRO A O 1
ATOM 881 N N . GLN A 1 124 ? 16.822 44.138 20.127 1.00 42.84 124 GLN A N 1
ATOM 882 C CA . GLN A 1 124 ? 16.789 43.443 21.410 1.00 42.84 124 GLN A CA 1
ATOM 883 C C . GLN A 1 124 ? 15.361 43.440 21.970 1.00 42.84 124 GLN A C 1
ATOM 885 O O . GLN A 1 124 ? 14.765 44.496 22.188 1.00 42.84 124 GLN A O 1
ATOM 890 N N . HIS A 1 125 ? 14.821 42.248 22.223 1.00 47.19 125 HIS A N 1
ATOM 891 C CA . HIS A 1 125 ? 13.572 42.081 22.958 1.00 47.19 125 HIS A CA 1
ATOM 892 C C . HIS A 1 125 ? 13.760 42.460 24.439 1.00 47.19 125 HIS A C 1
ATOM 894 O O . HIS A 1 125 ? 14.788 42.119 25.031 1.00 47.19 125 HIS A O 1
ATOM 900 N N . PRO A 1 126 ? 12.782 43.137 25.064 1.00 52.53 126 PRO A N 1
ATOM 901 C CA . PRO A 1 126 ? 12.841 43.476 26.478 1.00 52.53 126 PRO A CA 1
ATOM 902 C C . PRO A 1 126 ? 12.693 42.232 27.363 1.00 52.53 126 PRO A C 1
ATOM 904 O O . PRO A 1 126 ? 11.825 41.384 27.153 1.00 52.53 126 PRO A O 1
ATOM 907 N N . HIS A 1 127 ? 13.540 42.169 28.390 1.00 44.34 127 HIS A N 1
ATOM 908 C CA . HIS A 1 127 ? 13.454 41.229 29.500 1.00 44.34 127 HIS A CA 1
ATOM 909 C C . HIS A 1 127 ? 12.099 41.359 30.210 1.00 44.34 127 HIS A C 1
ATOM 911 O O . HIS A 1 127 ? 11.861 42.330 30.928 1.00 44.34 127 HIS A O 1
ATOM 917 N N . LEU A 1 128 ? 11.234 40.354 30.066 1.00 40.19 128 LEU A N 1
ATOM 918 C CA . LEU A 1 128 ? 10.099 40.160 30.963 1.00 40.19 128 LEU A CA 1
ATOM 919 C C . LEU A 1 128 ? 10.545 39.282 32.130 1.00 40.19 128 LEU A C 1
ATOM 921 O O . LEU A 1 128 ? 10.564 38.057 32.070 1.00 40.19 128 LEU A O 1
ATOM 925 N N . SER A 1 129 ? 10.947 39.976 33.191 1.00 48.94 129 SER A N 1
ATOM 926 C CA . SER A 1 129 ? 10.972 39.465 34.554 1.00 48.94 129 SER A CA 1
ATOM 927 C C . SER A 1 129 ? 9.528 39.398 35.048 1.00 48.94 129 SER A C 1
ATOM 929 O O . SER A 1 129 ? 8.851 40.424 35.110 1.00 48.94 129 SER A O 1
ATOM 931 N N . SER A 1 130 ? 9.032 38.208 35.371 1.00 46.19 130 SER A N 1
ATOM 932 C CA . SER A 1 130 ? 7.827 38.035 36.185 1.00 46.19 130 SER A CA 1
ATOM 933 C C . SER A 1 130 ? 7.905 36.700 36.909 1.00 46.19 130 SER A C 1
ATOM 935 O O . SER A 1 130 ? 7.598 35.640 36.371 1.00 46.19 130 SER A O 1
ATOM 937 N N . SER A 1 131 ? 8.376 36.785 38.150 1.00 48.75 131 SER A N 1
ATOM 938 C CA . SER A 1 131 ? 8.127 35.800 39.191 1.00 48.75 131 SER A CA 1
ATOM 939 C C . SER A 1 131 ? 6.639 35.835 39.525 1.00 48.75 131 SER A C 1
ATOM 941 O O . SER A 1 131 ? 6.193 36.764 40.197 1.00 48.75 131 SER A O 1
ATOM 943 N N . GLU A 1 132 ? 5.875 34.843 39.078 1.00 45.56 132 GLU A N 1
ATOM 944 C CA . GLU A 1 132 ? 4.503 34.650 39.542 1.00 45.56 132 GLU A CA 1
ATOM 945 C C . GLU A 1 132 ? 4.444 33.405 40.429 1.00 45.56 132 GLU A C 1
ATOM 947 O O . GLU A 1 132 ? 4.897 32.316 40.074 1.00 45.56 132 GLU A O 1
ATOM 952 N N . ALA A 1 133 ? 3.997 33.638 41.659 1.00 53.50 133 ALA A N 1
ATOM 953 C CA . ALA A 1 133 ? 4.028 32.702 42.763 1.00 53.50 133 ALA A CA 1
ATOM 954 C C . ALA A 1 133 ? 3.034 31.553 42.559 1.00 53.50 133 ALA A C 1
ATOM 956 O O . ALA A 1 133 ? 1.891 31.756 42.152 1.00 53.50 133 ALA A O 1
ATOM 957 N N . MET A 1 134 ? 3.470 30.343 42.911 1.00 62.34 134 MET A N 1
ATOM 958 C CA . MET A 1 134 ? 2.619 29.158 42.970 1.00 62.34 134 MET A CA 1
ATOM 959 C C . MET A 1 134 ? 1.417 29.370 43.910 1.00 62.34 134 MET A C 1
ATOM 961 O O . MET A 1 134 ? 1.606 29.856 45.030 1.00 62.34 134 MET A O 1
ATOM 965 N N . PRO A 1 135 ? 0.204 28.929 43.534 1.00 69.25 135 PRO A N 1
ATOM 966 C CA . PRO A 1 135 ? -0.897 28.813 44.478 1.00 69.25 135 PRO A CA 1
ATOM 967 C C . PRO A 1 135 ? -0.646 27.660 45.475 1.00 69.25 135 PRO A C 1
ATOM 969 O O . PRO A 1 135 ? -0.062 26.635 45.107 1.00 69.25 135 PRO A O 1
ATOM 972 N N . PRO A 1 136 ? -1.075 27.798 46.744 1.00 68.38 136 PRO A N 1
ATOM 973 C CA . PRO A 1 136 ? -0.899 26.765 47.758 1.00 68.38 136 PRO A CA 1
ATOM 974 C C . PRO A 1 136 ? -1.789 25.542 47.505 1.00 68.38 136 PRO A C 1
ATOM 976 O O . PRO A 1 136 ? -2.910 25.644 47.005 1.00 68.38 136 PRO A O 1
ATOM 979 N N . ALA A 1 137 ? -1.273 24.381 47.909 1.00 57.09 137 ALA A N 1
ATOM 980 C CA . ALA A 1 137 ? -1.930 23.084 47.809 1.00 57.09 137 ALA A CA 1
ATOM 981 C C . ALA A 1 137 ? -3.293 23.049 48.540 1.00 57.09 137 ALA A C 1
ATOM 983 O O . ALA A 1 137 ? -3.412 23.592 49.646 1.00 57.09 137 ALA A O 1
ATOM 984 N N . PRO A 1 138 ? -4.316 22.379 47.973 1.00 59.78 138 PRO A N 1
ATOM 985 C CA . PRO A 1 138 ? -5.592 22.185 48.646 1.00 59.78 138 PRO A CA 1
ATOM 986 C C . PRO A 1 138 ? -5.432 21.266 49.864 1.00 59.78 138 PRO A C 1
ATOM 988 O O . PRO A 1 138 ? -4.810 20.205 49.805 1.00 59.78 138 PRO A O 1
ATOM 991 N N . LYS A 1 139 ? -5.999 21.716 50.986 1.00 53.84 139 LYS A N 1
ATOM 992 C CA . LYS A 1 139 ? -6.023 21.016 52.272 1.00 53.84 139 LYS A CA 1
ATOM 993 C C . LYS A 1 139 ? -6.841 19.729 52.159 1.00 53.84 139 LYS A C 1
ATOM 995 O O . LYS A 1 139 ? -7.935 19.728 51.602 1.00 53.84 139 LYS A O 1
ATOM 1000 N N . SER A 1 140 ? -6.297 18.666 52.736 1.00 45.31 140 SER A N 1
ATOM 1001 C CA . SER A 1 140 ? -6.917 17.360 52.921 1.00 45.31 140 SER A CA 1
ATOM 1002 C C . SER A 1 140 ? -8.266 17.459 53.640 1.00 45.31 140 SER A C 1
ATOM 1004 O O . SER A 1 140 ? -8.362 17.988 54.749 1.00 45.31 140 SER A O 1
ATOM 1006 N N . SER A 1 141 ? -9.307 16.912 53.016 1.00 51.59 141 SER A N 1
ATOM 1007 C CA . SER A 1 141 ? -10.586 16.634 53.669 1.00 51.59 141 SER A CA 1
ATOM 1008 C C . SER A 1 141 ? -10.470 15.392 54.569 1.00 51.59 141 SER A C 1
ATOM 1010 O O . SER A 1 141 ? -9.710 14.474 54.249 1.00 51.59 141 SER A O 1
ATOM 1012 N N . PRO A 1 142 ? -11.188 15.357 55.706 1.00 57.12 142 PRO A N 1
ATOM 1013 C CA . PRO A 1 142 ? -11.142 14.252 56.656 1.00 57.12 142 PRO A CA 1
ATOM 1014 C C . PRO A 1 142 ? -11.841 13.000 56.115 1.00 57.12 142 PRO A C 1
ATOM 1016 O O . PRO A 1 142 ? -12.829 13.085 55.390 1.00 57.12 142 PRO A O 1
ATOM 1019 N N . ALA A 1 143 ? -11.300 11.845 56.504 1.00 51.84 143 ALA A N 1
ATOM 1020 C CA . ALA A 1 143 ? -11.797 10.518 56.178 1.00 51.84 143 ALA A CA 1
ATOM 1021 C C . ALA A 1 143 ? -13.276 10.356 56.563 1.00 51.84 143 ALA A C 1
ATOM 1023 O O . ALA A 1 143 ? -13.642 10.451 57.736 1.00 51.84 143 ALA A O 1
ATOM 1024 N N . GLU A 1 144 ? -14.108 10.096 55.559 1.00 50.91 144 GLU A N 1
ATOM 1025 C CA . GLU A 1 144 ? -15.509 9.740 55.722 1.00 50.91 144 GLU A CA 1
ATOM 1026 C C . GLU A 1 144 ? -15.598 8.264 56.138 1.00 50.91 144 GLU A C 1
ATOM 1028 O O . GLU A 1 144 ? -15.078 7.364 55.472 1.00 50.91 144 GLU A O 1
ATOM 1033 N N . SER A 1 145 ? -16.194 8.029 57.304 1.00 54.47 145 SER A N 1
ATOM 1034 C CA . SER A 1 145 ? -16.363 6.711 57.908 1.00 54.47 145 SER A CA 1
ATOM 1035 C C . SER A 1 145 ? -17.241 5.816 57.033 1.00 54.47 145 SER A C 1
ATOM 1037 O O . SER A 1 145 ? -18.434 6.060 56.867 1.00 54.47 145 SER A O 1
ATOM 1039 N N . ILE A 1 146 ? -16.645 4.744 56.512 1.00 66.38 146 ILE A N 1
ATOM 1040 C CA . ILE A 1 146 ? -17.328 3.693 55.754 1.00 66.38 146 ILE A CA 1
ATOM 1041 C C . ILE A 1 146 ? -18.327 2.970 56.684 1.00 66.38 146 ILE A C 1
ATOM 1043 O O . ILE A 1 146 ? -17.911 2.470 57.735 1.00 66.38 146 ILE A O 1
ATOM 1047 N N . PRO A 1 147 ? -19.625 2.873 56.334 1.00 69.31 147 PRO A N 1
ATOM 1048 C CA . PRO A 1 147 ? -20.592 2.107 57.114 1.00 69.31 147 PRO A CA 1
ATOM 1049 C C . PRO A 1 147 ? -20.316 0.593 57.027 1.00 69.31 147 PRO A C 1
ATOM 1051 O O . PRO A 1 147 ? -19.821 0.102 56.007 1.00 69.31 147 PRO A O 1
ATOM 1054 N N . PRO A 1 148 ? -20.635 -0.177 58.084 1.00 61.56 148 PRO A N 1
ATOM 1055 C CA . PRO A 1 148 ? -20.373 -1.608 58.132 1.00 61.56 148 PRO A CA 1
ATOM 1056 C C . PRO A 1 148 ? -21.158 -2.365 57.056 1.00 61.56 148 PRO A C 1
ATOM 1058 O O . PRO A 1 148 ? -22.348 -2.145 56.831 1.00 61.56 148 PRO A O 1
ATOM 1061 N N . ARG A 1 149 ? -20.447 -3.286 56.401 1.00 56.94 149 ARG A N 1
ATOM 1062 C CA . ARG A 1 149 ? -20.934 -4.170 55.339 1.00 56.94 149 ARG A CA 1
ATOM 1063 C C . ARG A 1 149 ? -22.092 -5.042 55.864 1.00 56.94 149 ARG A C 1
ATOM 1065 O O . ARG A 1 149 ? -21.906 -5.696 56.892 1.00 56.94 149 ARG A O 1
ATOM 1072 N N . PRO A 1 150 ? -23.245 -5.108 55.172 1.00 58.66 150 PRO A N 1
ATOM 1073 C CA . PRO A 1 150 ? -24.300 -6.064 55.490 1.00 58.66 150 PRO A CA 1
ATOM 1074 C C . PRO A 1 150 ? -23.746 -7.489 55.436 1.00 58.66 150 PRO A C 1
ATOM 1076 O O . PRO A 1 150 ? -23.090 -7.869 54.462 1.00 58.66 150 PRO A O 1
ATOM 1079 N N . GLN A 1 151 ? -23.972 -8.260 56.499 1.00 51.28 151 GLN A N 1
ATOM 1080 C CA . GLN A 1 151 ? -23.586 -9.663 56.555 1.00 51.28 151 GLN A CA 1
ATOM 1081 C C . GLN A 1 151 ? -24.349 -10.445 55.483 1.00 51.28 151 GLN A C 1
ATOM 1083 O O . GLN A 1 151 ? -25.572 -10.372 55.384 1.00 51.28 151 GLN A O 1
ATOM 1088 N N . SER A 1 152 ? -23.591 -11.165 54.663 1.00 47.94 152 SER A N 1
ATOM 1089 C CA . SER A 1 152 ? -24.077 -12.051 53.615 1.00 47.94 152 SER A CA 1
ATOM 1090 C C . SER A 1 152 ? -24.911 -13.183 54.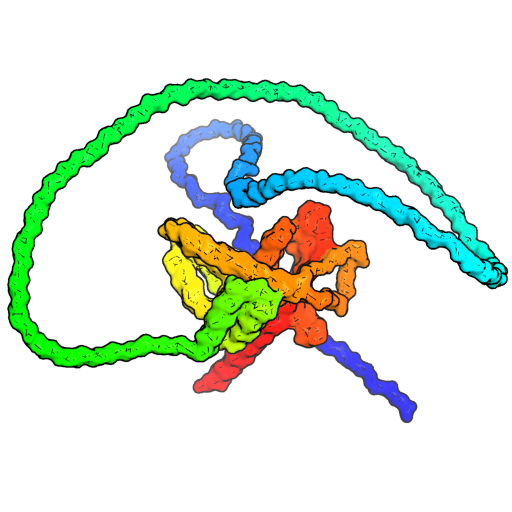211 1.00 47.94 152 SER A C 1
ATOM 1092 O O . SER A 1 152 ? -24.402 -13.973 55.009 1.00 47.94 152 SER A O 1
ATOM 1094 N N . SER A 1 153 ? -26.169 -13.268 53.784 1.00 63.44 153 SER A N 1
ATOM 1095 C CA . SER A 1 153 ? -27.028 -14.435 53.977 1.00 63.44 153 SER A CA 1
ATOM 1096 C C . SER A 1 153 ? -26.399 -15.703 53.374 1.00 63.44 153 SER A C 1
ATOM 1098 O O . SER A 1 153 ? -25.594 -15.600 52.443 1.00 63.44 153 SER A O 1
ATOM 1100 N N . PRO A 1 154 ? -26.760 -16.899 53.879 1.00 59.84 154 PRO A N 1
ATOM 1101 C CA . PRO A 1 154 ? -26.227 -18.169 53.399 1.00 59.84 154 PRO A CA 1
ATOM 1102 C C . PRO A 1 154 ? -26.500 -18.362 51.907 1.00 59.84 154 PRO A C 1
ATOM 1104 O O . PRO A 1 154 ? -27.623 -18.170 51.446 1.00 59.84 154 PRO A O 1
ATOM 1107 N N . ALA A 1 155 ? -25.449 -18.739 51.181 1.00 51.78 155 ALA A N 1
ATOM 1108 C CA . ALA A 1 155 ? -25.470 -19.014 49.755 1.00 51.78 155 ALA A CA 1
ATOM 1109 C C . ALA A 1 155 ? -26.502 -20.098 49.421 1.00 51.78 155 ALA A C 1
ATOM 1111 O O . ALA A 1 155 ? -26.330 -21.272 49.751 1.00 51.78 155 ALA A O 1
ATOM 1112 N N . GLU A 1 156 ? -27.569 -19.686 48.748 1.00 55.03 156 GLU A N 1
ATOM 1113 C CA . GLU A 1 156 ? -28.445 -20.585 48.017 1.00 55.03 156 GLU A CA 1
ATOM 1114 C C . GLU A 1 156 ? -27.644 -21.137 46.828 1.00 55.03 156 GLU A C 1
ATOM 1116 O O . GLU A 1 156 ? -26.986 -20.386 46.103 1.00 55.03 156 GLU A O 1
ATOM 1121 N N . ALA A 1 157 ? -27.616 -22.462 46.684 1.00 58.25 157 ALA A N 1
ATOM 1122 C CA . ALA A 1 157 ? -26.854 -23.144 45.647 1.00 58.25 157 ALA A CA 1
ATOM 1123 C C . ALA A 1 157 ? -27.418 -22.780 44.266 1.00 58.25 157 ALA A C 1
ATOM 1125 O O . ALA A 1 157 ? -28.431 -23.325 43.830 1.00 58.25 157 ALA A O 1
ATOM 1126 N N . ILE A 1 158 ? -26.761 -21.836 43.590 1.00 63.84 158 ILE A N 1
ATOM 1127 C CA . ILE A 1 158 ? -27.083 -21.459 42.215 1.00 63.84 158 ILE A CA 1
ATOM 1128 C C . ILE A 1 158 ? -26.787 -22.682 41.326 1.00 63.84 158 ILE A C 1
ATOM 1130 O O . ILE A 1 158 ? -25.670 -23.209 41.386 1.00 63.84 158 ILE A O 1
ATOM 1134 N N . PRO A 1 159 ? -27.757 -23.169 40.528 1.00 67.69 159 PRO A N 1
ATOM 1135 C CA . PRO A 1 159 ? -27.522 -24.253 39.582 1.00 67.69 159 PRO A CA 1
ATOM 1136 C C . PRO A 1 159 ? -26.421 -23.854 38.584 1.00 67.69 159 PRO A C 1
ATOM 1138 O O . PRO A 1 159 ? -26.290 -22.669 38.277 1.00 67.69 159 PRO A O 1
ATOM 1141 N N . PRO A 1 160 ? -25.627 -24.811 38.070 1.00 63.22 160 PRO A N 1
ATOM 1142 C CA . PRO A 1 160 ? -24.542 -24.511 37.145 1.00 63.22 160 PRO A CA 1
ATOM 1143 C C . PRO A 1 160 ? -25.092 -23.765 35.927 1.00 63.22 160 PRO A C 1
ATOM 1145 O O . PRO A 1 160 ? -25.911 -24.291 35.172 1.00 63.22 160 PRO A O 1
ATOM 1148 N N . THR A 1 161 ? -24.660 -22.514 35.773 1.00 64.12 161 THR A N 1
ATOM 1149 C CA . THR A 1 161 ? -24.945 -21.688 34.604 1.00 64.12 161 THR A CA 1
ATOM 1150 C C . THR A 1 161 ? -24.484 -22.446 33.355 1.00 64.12 161 THR A C 1
ATOM 1152 O O . THR A 1 161 ? -23.339 -22.904 33.342 1.00 64.12 161 THR A O 1
ATOM 1155 N N . PRO A 1 162 ? -25.327 -22.597 32.316 1.00 65.12 162 PRO A N 1
ATOM 1156 C CA . PRO A 1 162 ? -24.908 -23.176 31.047 1.00 65.12 162 PRO A CA 1
ATOM 1157 C C . PRO A 1 162 ? -23.696 -22.407 30.525 1.00 65.12 162 PRO A C 1
ATOM 1159 O O . PRO A 1 162 ? -23.755 -21.186 30.366 1.00 65.12 162 PRO A O 1
ATOM 1162 N N . GLU A 1 163 ? -22.594 -23.123 30.327 1.00 64.38 163 GLU A N 1
ATOM 1163 C CA . GLU A 1 163 ? -21.340 -22.602 29.797 1.00 64.38 163 GLU A CA 1
ATOM 1164 C C . GLU A 1 163 ? -21.635 -21.881 28.475 1.00 64.38 163 GLU A C 1
ATOM 1166 O O . GLU A 1 163 ? -22.159 -22.474 27.528 1.00 64.38 163 GLU A O 1
ATOM 1171 N N . ALA A 1 164 ? -21.420 -20.563 28.457 1.00 68.88 164 ALA A N 1
ATOM 1172 C CA . ALA A 1 164 ? -21.689 -19.747 27.284 1.00 68.88 164 ALA A CA 1
ATOM 1173 C C . ALA A 1 164 ? -20.860 -20.285 26.103 1.00 68.88 164 ALA A C 1
ATOM 1175 O O . ALA A 1 164 ? -19.683 -20.591 26.300 1.00 68.88 164 ALA A O 1
ATOM 1176 N N . PRO A 1 165 ? -21.443 -20.413 24.897 1.00 67.31 165 PRO A N 1
ATOM 1177 C CA . PRO A 1 165 ? -20.736 -20.955 23.745 1.00 67.31 165 PRO A CA 1
ATOM 1178 C C . PRO A 1 165 ? -19.452 -20.164 23.497 1.00 67.31 165 PRO A C 1
ATOM 1180 O O . PRO A 1 165 ? -19.474 -18.935 23.390 1.00 67.31 165 PRO A O 1
ATOM 1183 N N . GLU A 1 166 ? -18.339 -20.892 23.447 1.00 62.25 166 GLU A N 1
ATOM 1184 C CA . GLU A 1 166 ? -17.007 -20.346 23.221 1.00 62.25 166 GLU A CA 1
ATOM 1185 C C . GLU A 1 166 ? -17.011 -19.513 21.922 1.00 62.25 166 GLU A C 1
ATOM 1187 O O . GLU A 1 166 ? -17.592 -19.947 20.918 1.00 62.25 166 GLU A O 1
ATOM 1192 N N . PRO A 1 167 ? -16.433 -18.296 21.917 1.00 66.69 167 PRO A N 1
ATOM 1193 C CA . PRO A 1 167 ? -16.455 -17.437 20.742 1.00 66.69 167 PRO A CA 1
ATOM 1194 C C . PRO A 1 167 ? -15.830 -18.152 19.533 1.00 66.69 167 PRO A C 1
ATOM 1196 O O . PRO A 1 167 ? -14.836 -18.868 19.684 1.00 66.69 167 PRO A O 1
ATOM 1199 N N . PRO A 1 168 ? -16.388 -17.968 18.322 1.00 68.44 168 PRO A N 1
ATOM 1200 C CA . PRO A 1 168 ? -15.928 -18.668 17.132 1.00 68.44 168 PRO A CA 1
ATOM 1201 C C . PRO A 1 168 ? -14.445 -18.378 16.876 1.00 68.44 168 PRO A C 1
ATOM 1203 O O . PRO A 1 168 ? -14.036 -17.227 16.713 1.00 68.44 168 PRO A O 1
ATOM 1206 N N . GLN A 1 169 ? -13.642 -19.441 16.839 1.00 65.38 169 GLN A N 1
ATOM 1207 C CA . GLN A 1 169 ? -12.219 -19.356 16.525 1.00 65.38 169 GLN A CA 1
ATOM 1208 C C . GLN A 1 169 ? -12.032 -18.849 15.083 1.00 65.38 169 GLN A C 1
ATOM 1210 O O . GLN A 1 169 ? -12.762 -19.276 14.182 1.00 65.38 169 GLN A O 1
ATOM 1215 N N . PRO A 1 170 ? -11.060 -17.956 14.822 1.00 69.75 170 PRO A N 1
ATOM 1216 C CA . PRO A 1 170 ? -10.796 -17.471 13.474 1.00 69.75 170 PRO A CA 1
ATOM 1217 C C . PRO A 1 170 ? -10.311 -18.621 12.579 1.00 69.75 170 PRO A C 1
ATOM 1219 O O . PRO A 1 170 ? -9.620 -19.522 13.070 1.00 69.75 170 PRO A O 1
ATOM 1222 N N . PRO A 1 171 ? -10.609 -18.588 11.267 1.00 77.12 171 PRO A N 1
ATOM 1223 C CA . PRO A 1 171 ? -10.219 -19.655 10.353 1.00 77.12 171 PRO A CA 1
ATOM 1224 C C . PRO A 1 171 ? -8.692 -19.822 10.323 1.00 77.12 171 PRO A C 1
ATOM 1226 O O . PRO A 1 171 ? -7.942 -18.851 10.469 1.00 77.12 171 PRO A O 1
ATOM 1229 N N . GLU A 1 172 ? -8.214 -21.052 10.106 1.00 79.62 172 GLU A N 1
ATOM 1230 C CA . GLU A 1 172 ? -6.781 -21.407 10.137 1.00 79.62 172 GLU A CA 1
ATOM 1231 C C . GLU A 1 172 ? -5.917 -20.515 9.224 1.00 79.62 172 GLU A C 1
ATOM 1233 O O . GLU A 1 172 ? -4.765 -20.192 9.537 1.00 79.62 172 GLU A O 1
ATOM 1238 N N . THR A 1 173 ? -6.494 -20.050 8.113 1.00 86.44 173 THR A N 1
ATOM 1239 C CA . THR A 1 173 ? -5.869 -19.111 7.173 1.00 86.44 173 THR A CA 1
ATOM 1240 C C . THR A 1 173 ? -5.546 -17.764 7.816 1.00 86.44 173 THR A C 1
ATOM 1242 O O . THR A 1 173 ? -4.466 -17.218 7.593 1.00 86.44 173 THR A O 1
ATOM 1245 N N . THR A 1 174 ? -6.446 -17.231 8.643 1.00 89.75 174 THR A N 1
ATOM 1246 C CA . THR A 1 174 ? -6.251 -15.958 9.346 1.00 89.75 174 THR A CA 1
ATOM 1247 C C . THR A 1 174 ? -5.205 -16.099 10.447 1.00 89.75 174 THR A C 1
ATOM 1249 O O . THR A 1 174 ? -4.324 -15.248 10.555 1.00 89.75 174 THR A O 1
ATOM 1252 N N . GLN A 1 175 ? -5.225 -17.198 11.208 1.00 90.12 175 GLN A N 1
ATOM 1253 C CA . GLN A 1 175 ? -4.213 -17.458 12.240 1.00 90.12 175 GLN A CA 1
ATOM 1254 C C . GLN A 1 175 ? -2.806 -17.586 11.639 1.00 90.12 175 GLN A C 1
ATOM 1256 O O . GLN A 1 175 ? -1.835 -17.052 12.175 1.00 90.12 175 GLN A O 1
ATOM 1261 N N . THR A 1 176 ? -2.692 -18.268 10.497 1.00 94.75 176 THR A N 1
ATOM 1262 C CA . THR A 1 176 ? -1.423 -18.418 9.774 1.00 94.75 176 THR A CA 1
ATOM 1263 C C . THR A 1 176 ? -0.904 -17.063 9.296 1.00 94.75 176 THR A C 1
ATOM 1265 O O . THR A 1 176 ? 0.259 -16.733 9.526 1.00 94.75 176 THR A O 1
ATOM 1268 N N . LEU A 1 177 ? -1.775 -16.238 8.704 1.00 97.00 177 LEU A N 1
ATOM 1269 C CA . LEU A 1 177 ? -1.426 -14.889 8.260 1.00 97.00 177 LEU A CA 1
ATOM 1270 C C . LEU A 1 177 ? -0.961 -13.997 9.423 1.00 97.00 177 LEU A C 1
ATOM 1272 O O . LEU A 1 177 ? 0.050 -13.309 9.301 1.00 97.00 177 LEU A O 1
ATOM 1276 N N . GLN A 1 178 ? -1.642 -14.049 10.571 1.00 96.88 178 GLN A N 1
ATOM 1277 C CA . GLN A 1 178 ? -1.260 -13.296 11.770 1.00 96.88 178 GLN A CA 1
ATOM 1278 C C . GLN A 1 178 ? 0.109 -13.715 12.324 1.00 96.88 178 GLN A C 1
ATOM 1280 O O . GLN A 1 178 ? 0.889 -12.848 12.725 1.00 96.88 178 GLN A O 1
ATOM 1285 N N . LYS A 1 179 ? 0.424 -15.019 12.333 1.00 97.56 179 LYS A N 1
ATOM 1286 C CA . LYS A 1 179 ? 1.741 -15.534 12.756 1.00 97.56 179 LYS A CA 1
ATOM 1287 C C . LYS A 1 179 ? 2.855 -15.049 11.829 1.00 97.56 179 LYS A C 1
ATOM 1289 O O . LYS A 1 179 ? 3.875 -14.557 12.305 1.00 97.56 179 LYS A O 1
ATOM 1294 N N . LEU A 1 180 ? 2.642 -15.140 10.514 1.00 98.44 180 LEU A N 1
ATOM 1295 C CA . LEU A 1 180 ? 3.598 -14.643 9.521 1.00 98.44 180 LEU A CA 1
ATOM 1296 C C . LEU A 1 180 ? 3.804 -13.132 9.655 1.00 98.44 180 LEU A C 1
ATOM 1298 O O . LEU A 1 180 ? 4.936 -12.657 9.581 1.00 98.44 180 LEU A O 1
ATOM 1302 N N . PHE A 1 181 ? 2.730 -12.374 9.889 1.00 98.56 181 PHE A N 1
ATOM 1303 C CA . PHE A 1 181 ? 2.827 -10.930 10.065 1.00 98.56 181 PHE A CA 1
ATOM 1304 C C . PHE A 1 181 ? 3.606 -10.552 11.326 1.00 98.56 181 PHE A C 1
ATOM 1306 O O . PHE A 1 181 ? 4.479 -9.694 11.249 1.00 98.56 181 PHE A O 1
ATOM 1313 N N . HIS A 1 182 ? 3.384 -11.230 12.457 1.00 98.38 182 HIS A N 1
ATOM 1314 C CA . HIS A 1 182 ? 4.206 -11.030 13.657 1.00 98.38 182 HIS A CA 1
ATOM 1315 C C . HIS A 1 182 ? 5.687 -11.314 13.392 1.00 98.38 182 HIS A C 1
ATOM 1317 O O . HIS A 1 182 ? 6.530 -10.481 13.719 1.00 98.38 182 HIS A O 1
ATOM 1323 N N . LEU A 1 183 ? 6.004 -12.431 12.727 1.00 98.38 183 LEU A N 1
ATOM 1324 C CA . LEU A 1 183 ? 7.382 -12.762 12.355 1.00 98.38 183 LEU A CA 1
ATOM 1325 C C . LEU A 1 183 ? 8.014 -11.673 11.473 1.00 98.38 183 LEU A C 1
ATOM 1327 O O . LEU A 1 183 ? 9.170 -11.302 11.674 1.00 98.38 183 LEU A O 1
ATOM 1331 N N . PHE A 1 184 ? 7.260 -11.137 10.513 1.00 98.69 184 PHE A N 1
ATOM 1332 C CA . PHE A 1 184 ? 7.698 -10.011 9.693 1.00 98.69 184 PHE A CA 1
ATOM 1333 C C . PHE A 1 184 ? 7.934 -8.743 10.522 1.00 98.69 184 PHE A C 1
ATOM 1335 O O . PHE A 1 184 ? 8.943 -8.070 10.327 1.00 98.69 184 PHE A O 1
ATOM 1342 N N . LEU A 1 185 ? 7.055 -8.425 11.476 1.00 98.38 185 LEU A N 1
ATOM 1343 C CA . LEU A 1 185 ? 7.251 -7.266 12.342 1.00 98.38 185 LEU A CA 1
ATOM 1344 C C . LEU A 1 185 ? 8.488 -7.415 13.235 1.00 98.38 185 LEU A C 1
ATOM 1346 O O . LEU A 1 185 ? 9.164 -6.422 13.494 1.00 98.38 185 LEU A O 1
ATOM 1350 N N . GLU A 1 186 ? 8.812 -8.619 13.698 1.00 98.25 186 GLU A N 1
ATOM 1351 C CA . GLU A 1 186 ? 10.047 -8.880 14.447 1.00 98.25 186 GLU A CA 1
ATOM 1352 C C . GLU A 1 186 ? 11.291 -8.814 13.551 1.00 98.25 186 GLU A C 1
ATOM 1354 O O . GLU A 1 186 ? 12.333 -8.300 13.959 1.00 98.25 186 GLU A O 1
ATOM 1359 N N . LYS A 1 187 ? 11.184 -9.330 12.322 1.00 98.00 187 LYS A N 1
ATOM 1360 C CA . LYS A 1 187 ? 12.281 -9.453 11.358 1.00 98.00 187 LYS A CA 1
ATOM 1361 C C . LYS A 1 187 ? 11.808 -8.983 9.975 1.00 98.00 187 LYS A C 1
ATOM 1363 O O . LYS A 1 187 ? 11.405 -9.827 9.167 1.00 98.00 187 LYS A O 1
ATOM 1368 N N . PRO A 1 188 ? 11.877 -7.672 9.669 1.00 97.25 188 PRO A N 1
ATOM 1369 C CA . PRO A 1 188 ? 11.348 -7.097 8.430 1.00 97.25 188 PRO A CA 1
ATOM 1370 C C . PRO A 1 188 ? 12.287 -7.333 7.235 1.00 97.25 188 PRO A C 1
ATOM 1372 O O . PRO A 1 188 ? 12.787 -6.403 6.606 1.00 97.25 188 PRO A O 1
ATOM 1375 N N . THR A 1 189 ? 12.573 -8.602 6.940 1.00 97.75 189 THR A N 1
ATOM 1376 C CA . THR A 1 189 ? 13.363 -9.015 5.776 1.00 97.75 189 THR A CA 1
ATOM 1377 C C . THR A 1 189 ? 12.478 -9.168 4.541 1.00 97.75 189 THR A C 1
ATOM 1379 O O . THR A 1 189 ? 11.255 -9.311 4.641 1.00 97.75 189 THR A O 1
ATOM 1382 N N . LYS A 1 190 ? 13.107 -9.195 3.360 1.00 97.81 190 LYS A N 1
ATOM 1383 C CA . LYS A 1 190 ? 12.438 -9.480 2.085 1.00 97.81 190 LYS A CA 1
ATOM 1384 C C . LYS A 1 190 ? 11.657 -10.792 2.142 1.00 97.81 190 LYS A C 1
ATOM 1386 O O . LYS A 1 190 ? 10.511 -10.849 1.708 1.00 97.81 190 LYS A O 1
ATOM 1391 N N . GLU A 1 191 ? 12.278 -11.846 2.659 1.00 98.50 191 GLU A N 1
ATOM 1392 C CA . GLU A 1 191 ? 11.716 -13.195 2.698 1.00 98.50 191 GLU A CA 1
ATOM 1393 C C . GLU A 1 191 ? 10.454 -13.229 3.561 1.00 98.50 191 GLU A C 1
ATOM 1395 O O . GLU A 1 191 ? 9.428 -13.745 3.120 1.00 98.50 191 GLU A O 1
ATOM 1400 N N . ASN A 1 192 ? 10.500 -12.614 4.746 1.00 98.50 192 ASN A N 1
ATOM 1401 C CA . ASN A 1 192 ? 9.356 -12.572 5.652 1.00 98.50 192 ASN A CA 1
ATOM 1402 C C . ASN A 1 192 ? 8.222 -11.710 5.086 1.00 98.50 192 ASN A C 1
ATOM 1404 O O . ASN A 1 192 ? 7.068 -12.131 5.126 1.00 98.50 192 ASN A O 1
ATOM 1408 N N . TYR A 1 193 ? 8.532 -10.555 4.485 1.00 98.69 193 TYR A N 1
ATOM 1409 C CA . TYR A 1 193 ? 7.526 -9.734 3.802 1.00 98.69 193 TYR A CA 1
ATOM 1410 C C . TYR A 1 193 ? 6.814 -10.521 2.694 1.00 98.69 193 TYR A C 1
ATOM 1412 O O . TYR A 1 193 ? 5.585 -10.536 2.624 1.00 98.69 193 TYR A O 1
ATOM 1420 N N . LEU A 1 194 ? 7.578 -11.223 1.848 1.00 98.12 194 LEU A N 1
ATOM 1421 C CA . LEU A 1 194 ? 7.018 -12.002 0.748 1.00 98.12 194 LEU A CA 1
ATOM 1422 C C . LEU A 1 194 ? 6.168 -13.181 1.232 1.00 98.12 194 LEU A C 1
ATOM 1424 O O . LEU A 1 194 ? 5.180 -13.490 0.573 1.00 98.12 194 LEU A O 1
ATOM 1428 N N . GLN A 1 195 ? 6.492 -13.802 2.372 1.00 98.31 195 GLN A N 1
ATOM 1429 C CA . GLN A 1 195 ? 5.638 -14.831 2.979 1.00 98.31 195 GLN A CA 1
ATOM 1430 C C . GLN A 1 195 ? 4.285 -14.262 3.423 1.00 98.31 195 GLN A C 1
ATOM 1432 O O . GLN A 1 195 ? 3.250 -14.863 3.132 1.00 98.31 195 GLN A O 1
ATOM 1437 N N . VAL A 1 196 ? 4.268 -13.093 4.077 1.00 98.56 196 VAL A N 1
ATOM 1438 C CA . VAL A 1 196 ? 3.011 -12.430 4.467 1.00 98.56 196 VAL A CA 1
ATOM 1439 C C . VAL A 1 196 ? 2.211 -12.031 3.234 1.00 98.56 196 VAL A C 1
ATOM 1441 O O . VAL A 1 196 ? 1.018 -12.308 3.174 1.00 98.56 196 VAL A O 1
ATOM 1444 N N . LEU A 1 197 ? 2.857 -11.420 2.238 1.00 98.25 197 LEU A N 1
ATOM 1445 C CA . LEU A 1 197 ? 2.204 -10.987 1.003 1.00 98.25 197 LEU A CA 1
ATOM 1446 C C . LEU A 1 197 ? 1.569 -12.170 0.265 1.00 98.25 197 LEU A C 1
ATOM 1448 O O . LEU A 1 197 ? 0.435 -12.091 -0.195 1.00 98.25 197 LEU A O 1
ATOM 1452 N N . ASP A 1 198 ? 2.283 -13.285 0.180 1.00 97.06 198 ASP A N 1
ATOM 1453 C CA . ASP A 1 198 ? 1.813 -14.499 -0.473 1.00 97.06 198 ASP A CA 1
ATOM 1454 C C . ASP A 1 198 ? 0.644 -15.159 0.284 1.00 97.06 198 ASP A C 1
ATOM 1456 O O . ASP A 1 198 ? -0.318 -15.616 -0.338 1.00 97.06 198 ASP A O 1
ATOM 1460 N N . ALA A 1 199 ? 0.672 -15.161 1.620 1.00 97.19 199 ALA A N 1
ATOM 1461 C CA . ALA A 1 199 ? -0.455 -15.606 2.442 1.00 97.19 199 ALA A CA 1
ATOM 1462 C C . ALA A 1 199 ? -1.670 -14.669 2.312 1.00 97.19 199 ALA A C 1
ATOM 1464 O O . ALA A 1 199 ? -2.790 -15.141 2.111 1.00 97.19 199 ALA A O 1
ATOM 1465 N N . LEU A 1 200 ? -1.449 -13.350 2.350 1.00 97.69 200 LEU A N 1
ATOM 1466 C CA . LEU A 1 200 ? -2.485 -12.332 2.187 1.00 97.69 200 LEU A CA 1
ATOM 1467 C C . LEU A 1 200 ? -3.174 -12.466 0.825 1.00 97.69 200 LEU A C 1
ATOM 1469 O O . LEU A 1 200 ? -4.394 -12.550 0.770 1.00 97.69 200 LEU A O 1
ATOM 1473 N N . CYS A 1 201 ? -2.417 -12.595 -0.268 1.00 96.00 201 CYS A N 1
ATOM 1474 C CA . CYS A 1 201 ? -2.978 -12.712 -1.616 1.00 96.00 201 CYS A CA 1
ATOM 1475 C C . CYS A 1 201 ? -3.792 -13.997 -1.864 1.00 96.00 201 CYS A C 1
ATOM 1477 O O . CYS A 1 201 ? -4.474 -14.096 -2.891 1.00 96.00 201 CYS A O 1
ATOM 1479 N N . ARG A 1 202 ? -3.704 -14.995 -0.976 1.00 94.19 202 ARG A N 1
ATOM 1480 C CA . ARG A 1 202 ? -4.550 -16.202 -0.990 1.00 94.19 202 ARG A CA 1
ATOM 1481 C C . ARG A 1 202 ? -5.736 -16.115 -0.035 1.00 94.19 202 ARG A C 1
ATOM 1483 O O . ARG A 1 202 ? -6.605 -16.981 -0.089 1.00 94.19 202 ARG A O 1
ATOM 1490 N N . HIS A 1 203 ? -5.772 -15.113 0.837 1.00 95.69 203 HIS A N 1
ATOM 1491 C CA . HIS A 1 203 ? -6.846 -14.956 1.800 1.00 95.69 203 HIS A CA 1
ATOM 1492 C C . HIS A 1 203 ? -8.165 -14.613 1.076 1.00 95.69 203 HIS A C 1
ATOM 1494 O O . HIS A 1 203 ? -8.151 -13.751 0.197 1.00 95.69 203 HIS A O 1
ATOM 1500 N N . PRO A 1 204 ? -9.311 -15.223 1.439 1.00 93.62 204 PRO A N 1
ATOM 1501 C CA . PRO A 1 204 ? -10.592 -14.958 0.770 1.00 93.62 204 PRO A CA 1
ATOM 1502 C C . PRO A 1 204 ? -11.038 -13.493 0.833 1.00 93.62 204 PRO A C 1
ATOM 1504 O O . PRO A 1 204 ? -11.643 -12.992 -0.104 1.00 93.62 204 PRO A O 1
ATOM 1507 N N . ALA A 1 205 ? -10.701 -12.799 1.923 1.00 94.50 205 ALA A N 1
ATOM 1508 C CA . ALA A 1 205 ? -11.011 -11.379 2.107 1.00 94.50 205 ALA A CA 1
ATOM 1509 C C . ALA A 1 205 ? -10.045 -10.415 1.385 1.00 94.50 205 ALA A C 1
ATOM 1511 O O . ALA A 1 205 ? -10.149 -9.209 1.577 1.00 94.50 205 ALA A O 1
ATOM 1512 N N . TYR A 1 206 ? -9.059 -10.912 0.628 1.00 97.00 206 TYR A N 1
ATOM 1513 C CA . TYR A 1 206 ? -8.129 -10.036 -0.082 1.00 97.00 206 TYR A CA 1
ATOM 1514 C C . TYR A 1 206 ? -8.767 -9.460 -1.349 1.00 97.00 206 TYR A C 1
ATOM 1516 O O . TYR A 1 206 ? -9.067 -10.172 -2.313 1.00 97.00 206 TYR A O 1
ATOM 1524 N N . ASP A 1 207 ? -8.904 -8.143 -1.350 1.00 97.06 207 ASP A N 1
ATOM 1525 C CA . ASP A 1 207 ? -9.335 -7.330 -2.471 1.00 97.06 207 ASP A CA 1
ATOM 1526 C C . ASP A 1 207 ? -8.396 -6.115 -2.611 1.00 97.06 207 ASP A C 1
ATOM 1528 O O . ASP A 1 207 ? -8.526 -5.135 -1.871 1.00 97.06 207 ASP A O 1
ATOM 1532 N N . PRO A 1 208 ? -7.430 -6.157 -3.547 1.00 95.94 208 PRO A N 1
ATOM 1533 C CA . PRO A 1 208 ? -6.463 -5.079 -3.738 1.00 95.94 208 PRO A CA 1
ATOM 1534 C C . PRO A 1 208 ? -7.048 -3.801 -4.354 1.00 95.94 208 PRO A C 1
ATOM 1536 O O . PRO A 1 208 ? -6.333 -2.799 -4.403 1.00 95.94 208 PRO A O 1
ATOM 1539 N N . TYR A 1 209 ? -8.299 -3.833 -4.827 1.00 95.44 209 TYR A N 1
ATOM 1540 C CA . TYR A 1 209 ? -8.985 -2.710 -5.482 1.00 95.44 209 TYR A CA 1
ATOM 1541 C C . TYR A 1 209 ? -10.180 -2.188 -4.681 1.00 95.44 209 TYR A C 1
ATOM 1543 O O . TYR A 1 209 ? -10.948 -1.370 -5.182 1.00 95.44 209 TYR A O 1
ATOM 1551 N N . SER A 1 210 ? -10.322 -2.644 -3.442 1.00 96.38 210 SER A N 1
ATOM 1552 C CA . SER A 1 210 ? -11.365 -2.195 -2.534 1.00 96.38 210 SER A CA 1
ATOM 1553 C C . SER A 1 210 ? -11.217 -0.710 -2.152 1.00 96.38 210 SER A C 1
ATOM 1555 O O . SER A 1 210 ? -10.120 -0.150 -2.226 1.00 96.38 210 SER A O 1
ATOM 1557 N N . HIS A 1 211 ? -12.319 -0.081 -1.732 1.00 97.25 211 HIS A N 1
ATOM 1558 C CA . HIS A 1 211 ? -12.425 1.371 -1.512 1.00 97.25 211 HIS A CA 1
ATOM 1559 C C . HIS A 1 211 ? -12.318 1.813 -0.040 1.00 97.25 211 HIS A C 1
ATOM 1561 O O . HIS A 1 211 ? -12.595 2.966 0.293 1.00 97.25 211 HIS A O 1
ATOM 1567 N N . GLU A 1 212 ? -11.958 0.918 0.887 1.00 98.00 212 GLU A N 1
ATOM 1568 C CA . GLU A 1 212 ? -12.030 1.239 2.319 1.00 98.00 212 GLU A CA 1
ATOM 1569 C C . GLU A 1 212 ? -11.026 2.316 2.726 1.00 98.00 212 GLU A C 1
ATOM 1571 O O . GLU A 1 212 ? -11.302 3.066 3.656 1.00 98.00 212 GLU A O 1
ATOM 1576 N N . LEU A 1 213 ? -9.880 2.437 2.045 1.00 98.19 213 LEU A N 1
ATOM 1577 C CA . LEU A 1 213 ? -8.912 3.494 2.349 1.00 98.19 213 LEU A CA 1
ATOM 1578 C C . LEU A 1 213 ? -9.449 4.881 1.979 1.00 98.19 213 LEU A C 1
ATOM 1580 O O . LEU A 1 213 ? -9.236 5.825 2.737 1.00 98.19 213 LEU A O 1
ATOM 1584 N N . GLU A 1 214 ? -10.153 5.012 0.855 1.00 98.12 214 GLU A N 1
ATOM 1585 C CA . GLU A 1 214 ? -10.797 6.258 0.436 1.00 98.12 214 GLU A CA 1
ATOM 1586 C C . GLU A 1 214 ? -11.943 6.636 1.383 1.00 98.12 214 GLU A C 1
ATOM 1588 O O . GLU A 1 214 ? -12.050 7.787 1.809 1.00 98.12 214 GLU A O 1
ATOM 1593 N N . GLU A 1 215 ? -12.766 5.662 1.777 1.00 98.38 215 GLU A N 1
ATOM 1594 C CA . GLU A 1 215 ? -13.845 5.879 2.745 1.00 98.38 215 GLU A CA 1
ATOM 1595 C C . GLU A 1 215 ? -13.306 6.296 4.121 1.00 98.38 215 GLU A C 1
ATOM 1597 O O . GLU A 1 215 ? -13.816 7.235 4.736 1.00 98.38 215 GLU A O 1
ATOM 1602 N N . VAL A 1 216 ? -12.242 5.640 4.598 1.00 98.56 216 VAL A N 1
ATOM 1603 C CA . VAL A 1 216 ? -11.573 6.002 5.854 1.00 98.56 216 VAL A CA 1
ATOM 1604 C C . VAL A 1 216 ? -10.989 7.408 5.768 1.00 98.56 216 VAL A C 1
ATOM 1606 O O . VAL A 1 216 ? -11.162 8.180 6.707 1.00 98.56 216 VAL A O 1
ATOM 1609 N N . ALA A 1 217 ? -10.351 7.775 4.653 1.00 98.44 217 ALA A N 1
ATOM 1610 C CA . ALA A 1 217 ? -9.834 9.128 4.457 1.00 98.44 217 ALA A CA 1
ATOM 1611 C C . ALA A 1 217 ? -10.942 10.180 4.623 1.00 98.44 217 ALA A C 1
ATOM 1613 O O . ALA A 1 217 ? -10.772 11.138 5.376 1.00 98.44 217 ALA A O 1
ATOM 1614 N N . HIS A 1 218 ? -12.105 9.949 4.010 1.00 98.50 218 HIS A N 1
ATOM 1615 C CA . HIS A 1 218 ? -13.254 10.844 4.125 1.00 98.50 218 HIS A CA 1
ATOM 1616 C C . HIS A 1 218 ? -13.786 10.956 5.565 1.00 98.50 218 HIS A C 1
ATOM 1618 O O . HIS A 1 218 ? -14.119 12.046 6.035 1.00 98.50 218 HIS A O 1
ATOM 1624 N N . LEU A 1 219 ? -13.830 9.843 6.306 1.00 98.69 219 LEU A N 1
ATOM 1625 C CA . LEU A 1 219 ? -14.224 9.849 7.720 1.00 98.69 219 LEU A CA 1
ATOM 1626 C C . LEU A 1 219 ? -13.230 10.635 8.588 1.00 98.69 219 LEU A C 1
ATOM 1628 O O . LEU A 1 219 ? -13.649 11.374 9.483 1.00 98.69 219 LEU A O 1
ATOM 1632 N N . LEU A 1 220 ? -11.927 10.525 8.313 1.00 98.62 220 LEU A N 1
ATOM 1633 C CA . LEU A 1 220 ? -10.894 11.288 9.019 1.00 98.62 220 LEU A CA 1
ATOM 1634 C C . LEU A 1 220 ? -10.991 12.792 8.743 1.00 98.62 220 LEU A C 1
ATOM 1636 O O . LEU A 1 220 ? -10.871 13.580 9.680 1.00 98.62 220 LEU A O 1
ATOM 1640 N N . GLU A 1 221 ? -11.272 13.202 7.503 1.00 98.25 221 GLU A N 1
ATOM 1641 C CA . GLU A 1 221 ? -11.519 14.612 7.150 1.00 98.25 221 GLU A CA 1
ATOM 1642 C C . GLU A 1 221 ? -12.692 15.206 7.946 1.00 98.25 221 GLU A C 1
ATOM 1644 O O . GLU A 1 221 ? -12.643 16.356 8.385 1.00 98.25 221 GLU A O 1
ATOM 1649 N N . GLN A 1 222 ? -13.721 14.396 8.204 1.00 98.44 222 GLN A N 1
ATOM 1650 C CA . GLN A 1 222 ? -14.883 14.753 9.023 1.00 98.44 222 GLN A CA 1
ATOM 1651 C C . GLN A 1 222 ? -14.654 14.587 10.533 1.00 98.44 222 GLN A C 1
ATOM 1653 O O . GLN A 1 222 ? -15.576 14.813 11.316 1.00 98.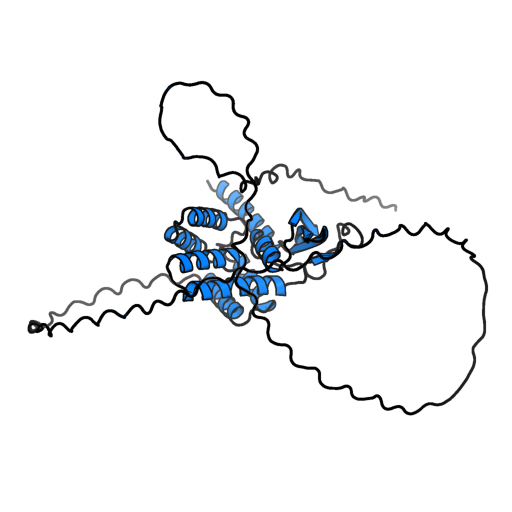44 222 GLN A O 1
ATOM 1658 N N . ARG A 1 223 ? -13.449 14.185 10.960 1.00 98.31 223 ARG A N 1
ATOM 1659 C CA . ARG A 1 223 ? -13.099 13.879 12.360 1.00 98.31 223 ARG A CA 1
ATOM 1660 C C . ARG A 1 223 ? -13.967 12.780 12.996 1.00 98.31 223 ARG A C 1
ATOM 1662 O O . ARG A 1 223 ? -14.135 12.742 14.214 1.00 98.31 223 ARG A O 1
ATOM 1669 N N . ARG A 1 224 ? -14.509 11.860 12.192 1.00 98.62 224 ARG A N 1
ATOM 1670 C CA . ARG A 1 224 ? -15.317 10.707 12.634 1.00 98.62 224 ARG A CA 1
ATOM 1671 C C . ARG A 1 224 ? -14.413 9.512 12.942 1.00 98.62 224 ARG A C 1
ATOM 1673 O O . ARG A 1 224 ? -14.431 8.497 12.248 1.00 98.62 224 ARG A O 1
ATOM 1680 N N . TYR A 1 225 ? -13.579 9.657 13.969 1.00 98.62 225 TYR A N 1
ATOM 1681 C CA . TYR A 1 225 ? -12.473 8.733 14.246 1.00 98.62 225 TYR A CA 1
ATOM 1682 C C . TYR A 1 225 ? -12.916 7.314 14.630 1.00 98.62 225 TYR A C 1
ATOM 1684 O O . TYR A 1 225 ? -12.317 6.351 14.157 1.00 98.62 225 TYR A O 1
ATOM 1692 N N . GLU A 1 226 ? -13.981 7.167 15.423 1.00 98.56 226 GLU A N 1
ATOM 1693 C CA . GLU A 1 226 ? -14.503 5.847 15.820 1.00 98.56 226 GLU A CA 1
ATOM 1694 C C . GLU A 1 226 ? -15.021 5.047 14.620 1.00 98.56 226 GLU A C 1
ATOM 1696 O O . GLU A 1 226 ? -14.733 3.861 14.468 1.00 98.56 226 GLU A O 1
ATOM 1701 N N . GLU A 1 227 ? -15.733 5.710 13.711 1.00 98.69 227 GLU A N 1
ATOM 1702 C CA . GLU A 1 227 ? -16.245 5.075 12.497 1.00 98.69 227 GLU A CA 1
ATOM 1703 C C . GLU A 1 227 ? -15.115 4.724 11.530 1.00 98.69 227 GLU A C 1
ATOM 1705 O O . GLU A 1 227 ? -15.103 3.630 10.963 1.00 98.69 227 GLU A O 1
ATOM 1710 N N . ALA A 1 228 ? -14.125 5.613 11.392 1.00 98.69 228 ALA A N 1
ATOM 1711 C CA . ALA A 1 228 ? -12.914 5.340 10.625 1.00 98.69 228 ALA A CA 1
ATOM 1712 C C . ALA A 1 228 ? -12.182 4.103 11.170 1.00 98.69 228 ALA A C 1
ATOM 1714 O O . ALA A 1 228 ? -11.772 3.230 10.403 1.00 98.69 228 ALA A O 1
ATOM 1715 N N . LYS A 1 229 ? -12.071 3.988 12.499 1.00 98.62 229 LYS A N 1
ATOM 1716 C CA . LYS A 1 229 ? -11.459 2.836 13.164 1.00 98.62 229 LYS A CA 1
ATOM 1717 C C . LYS A 1 229 ? -12.243 1.553 12.908 1.00 98.62 229 LYS A C 1
ATOM 1719 O O . LYS A 1 229 ? -11.647 0.562 12.496 1.00 98.62 229 LYS A O 1
ATOM 1724 N N . ALA A 1 230 ? -13.560 1.575 13.101 1.00 98.56 230 ALA A N 1
ATOM 1725 C CA . ALA A 1 230 ? -14.419 0.419 12.860 1.00 98.56 230 ALA A CA 1
ATOM 1726 C C . ALA A 1 230 ? -14.329 -0.061 11.402 1.00 98.56 230 ALA A C 1
ATOM 1728 O O . ALA A 1 230 ? -14.269 -1.264 11.145 1.00 98.56 230 ALA A O 1
ATOM 1729 N N . LYS A 1 231 ? -14.253 0.873 10.444 1.00 98.62 231 LYS A N 1
ATOM 1730 C CA . LYS A 1 231 ? -14.075 0.555 9.024 1.00 98.62 231 LYS A CA 1
ATOM 1731 C C . LYS A 1 231 ? -12.720 -0.104 8.749 1.00 98.62 231 LYS A C 1
ATOM 1733 O O . LYS A 1 231 ? -12.676 -1.112 8.046 1.00 98.62 231 LYS A O 1
ATOM 1738 N N . LEU A 1 232 ? -11.632 0.416 9.324 1.00 98.56 232 LEU A N 1
ATOM 1739 C CA . LEU A 1 232 ? -10.306 -0.204 9.215 1.00 98.56 232 LEU A CA 1
ATOM 1740 C C . LEU A 1 232 ? -10.273 -1.605 9.840 1.00 98.56 232 LEU A C 1
ATOM 1742 O O . LEU A 1 232 ? -9.717 -2.521 9.238 1.00 98.56 232 LEU A O 1
ATOM 1746 N N . ASP A 1 233 ? -10.888 -1.777 11.014 1.00 98.06 233 ASP A N 1
ATOM 1747 C CA . ASP A 1 233 ? -10.949 -3.061 11.717 1.00 98.06 233 ASP A CA 1
ATOM 1748 C C . ASP A 1 233 ? -11.709 -4.107 10.882 1.00 98.06 233 ASP A C 1
ATOM 1750 O O . ASP A 1 233 ? -11.239 -5.234 10.729 1.00 98.06 233 ASP A O 1
ATOM 1754 N N . ALA A 1 234 ? -12.833 -3.720 10.269 1.00 98.00 234 ALA A N 1
ATOM 1755 C CA . ALA A 1 234 ? -13.612 -4.583 9.379 1.00 98.00 234 ALA A CA 1
ATOM 1756 C C . ALA A 1 234 ? -12.881 -4.926 8.068 1.00 98.00 234 ALA A C 1
ATOM 1758 O O . ALA A 1 234 ? -13.107 -5.989 7.494 1.00 98.00 234 ALA A O 1
ATOM 1759 N N . ALA A 1 235 ? -11.995 -4.045 7.598 1.00 97.94 235 ALA A N 1
ATOM 1760 C CA . ALA A 1 235 ? -11.189 -4.262 6.401 1.00 97.94 235 ALA A CA 1
ATOM 1761 C C . ALA A 1 235 ? -9.964 -5.162 6.652 1.00 97.94 235 ALA A C 1
ATOM 1763 O O . ALA A 1 235 ? -9.221 -5.476 5.721 1.00 97.94 235 ALA A O 1
ATOM 1764 N N . MET A 1 236 ? -9.705 -5.601 7.886 1.00 97.19 236 MET A N 1
ATOM 1765 C CA . MET A 1 236 ? -8.650 -6.578 8.152 1.00 97.19 236 MET A CA 1
ATOM 1766 C C . MET A 1 236 ? -9.108 -8.002 7.781 1.00 97.19 236 MET A C 1
ATOM 1768 O O . MET A 1 236 ? -10.248 -8.375 8.036 1.00 97.19 236 MET A O 1
ATOM 1772 N N . PRO A 1 237 ? -8.232 -8.841 7.196 1.00 97.19 237 PRO A N 1
ATOM 1773 C CA . PRO A 1 237 ? -6.804 -8.614 6.978 1.00 97.19 237 PRO A CA 1
ATOM 1774 C C . PRO A 1 237 ? -6.452 -7.976 5.621 1.00 97.19 237 PRO A C 1
ATOM 1776 O O . PRO A 1 237 ? -5.271 -7.889 5.302 1.00 97.19 237 PRO A O 1
ATOM 1779 N N . ASN A 1 238 ? -7.420 -7.538 4.809 1.00 97.81 238 ASN A N 1
ATOM 1780 C CA . ASN A 1 238 ? -7.173 -7.004 3.461 1.00 97.81 238 ASN A CA 1
ATOM 1781 C C . ASN A 1 238 ? -6.139 -5.858 3.440 1.00 97.81 238 ASN A C 1
ATOM 1783 O O . ASN A 1 238 ? -5.319 -5.755 2.528 1.00 97.81 238 ASN A O 1
ATOM 1787 N N . LEU A 1 239 ? -6.147 -5.018 4.479 1.00 98.31 239 LEU A N 1
ATOM 1788 C CA . LEU A 1 239 ? -5.259 -3.859 4.618 1.00 98.31 239 LEU A CA 1
ATOM 1789 C C . LEU A 1 239 ? -3.985 -4.123 5.440 1.00 98.31 239 LEU A C 1
ATOM 1791 O O . LEU A 1 239 ? -3.243 -3.184 5.724 1.00 98.31 239 LEU A O 1
ATOM 1795 N N . LEU A 1 240 ? -3.702 -5.379 5.806 1.00 98.38 240 LEU A N 1
ATOM 1796 C CA . LEU A 1 240 ? -2.654 -5.744 6.773 1.00 98.38 240 LEU A CA 1
ATOM 1797 C C . LEU A 1 240 ? -1.240 -5.286 6.383 1.00 98.38 240 LEU A C 1
ATOM 1799 O O . LEU A 1 240 ? -0.426 -5.008 7.255 1.00 98.38 240 LEU A O 1
ATOM 1803 N N . LEU A 1 241 ? -0.932 -5.240 5.085 1.00 98.56 241 LEU A N 1
ATOM 1804 C CA . LEU A 1 241 ? 0.376 -4.812 4.574 1.00 98.56 241 LEU A CA 1
ATOM 1805 C C . LEU A 1 241 ? 0.386 -3.375 4.037 1.00 98.56 241 LEU A C 1
ATOM 1807 O O . LEU A 1 241 ? 1.399 -2.965 3.474 1.00 98.56 241 LEU A O 1
ATOM 1811 N N . SER A 1 242 ? -0.705 -2.614 4.186 1.00 98.56 242 SER A N 1
ATOM 1812 C CA . SER A 1 242 ? -0.791 -1.258 3.639 1.00 98.56 242 SER A CA 1
ATOM 1813 C C . SER A 1 242 ? -0.211 -0.227 4.615 1.00 98.56 242 SER A C 1
ATOM 1815 O O . SER A 1 242 ? -0.805 0.011 5.674 1.00 98.56 242 SER A O 1
ATOM 1817 N N . PRO A 1 243 ? 0.897 0.467 4.274 1.00 98.62 243 PRO A N 1
ATOM 1818 C CA . PRO A 1 243 ? 1.444 1.524 5.126 1.00 98.62 243 PRO A CA 1
ATOM 1819 C C . PRO A 1 243 ? 0.419 2.626 5.429 1.00 98.62 243 PRO A C 1
ATOM 1821 O O . PRO A 1 243 ? 0.374 3.153 6.541 1.00 98.62 243 PRO A O 1
ATOM 1824 N N . ARG A 1 244 ? -0.447 2.947 4.459 1.00 98.38 244 ARG A N 1
ATOM 1825 C CA . ARG A 1 244 ? -1.483 3.976 4.600 1.00 98.38 244 ARG A CA 1
ATOM 1826 C C . ARG A 1 244 ? -2.529 3.622 5.650 1.00 98.38 244 ARG A C 1
ATOM 1828 O O . ARG A 1 244 ? -2.865 4.480 6.460 1.00 98.38 244 ARG A O 1
ATOM 1835 N N . ALA A 1 245 ? -2.994 2.371 5.683 1.00 98.69 245 ALA A N 1
ATOM 1836 C CA . ALA A 1 245 ? -3.944 1.909 6.697 1.00 98.69 245 ALA A CA 1
ATOM 1837 C C . ALA A 1 245 ? -3.381 2.099 8.114 1.00 98.69 245 ALA A C 1
ATOM 1839 O O . ALA A 1 245 ? -4.059 2.605 9.008 1.00 98.69 245 ALA A O 1
ATOM 1840 N N . HIS A 1 246 ? -2.107 1.751 8.310 1.00 98.75 246 HIS A N 1
ATOM 1841 C CA . HIS A 1 246 ? -1.423 1.937 9.588 1.00 98.75 246 HIS A CA 1
ATOM 1842 C C . HIS A 1 246 ? -1.231 3.415 9.947 1.00 98.75 246 HIS A C 1
ATOM 1844 O O . HIS A 1 246 ? -1.442 3.784 11.101 1.00 98.75 246 HIS A O 1
ATOM 1850 N N . ASN A 1 247 ? -0.949 4.281 8.972 1.00 98.69 247 ASN A N 1
ATOM 1851 C CA . ASN A 1 247 ? -0.924 5.727 9.196 1.00 98.69 247 ASN A CA 1
ATOM 1852 C C . ASN A 1 247 ? -2.299 6.293 9.588 1.00 98.69 247 ASN A C 1
ATOM 1854 O O . ASN A 1 247 ? -2.361 7.186 10.428 1.00 98.69 247 ASN A O 1
ATOM 1858 N N . TYR A 1 248 ? -3.402 5.768 9.048 1.00 98.75 248 TYR A N 1
ATOM 1859 C CA . TYR A 1 248 ? -4.745 6.162 9.486 1.00 98.75 248 TYR A CA 1
ATOM 1860 C C . TYR A 1 248 ? -5.038 5.732 10.923 1.00 98.75 248 TYR A C 1
ATOM 1862 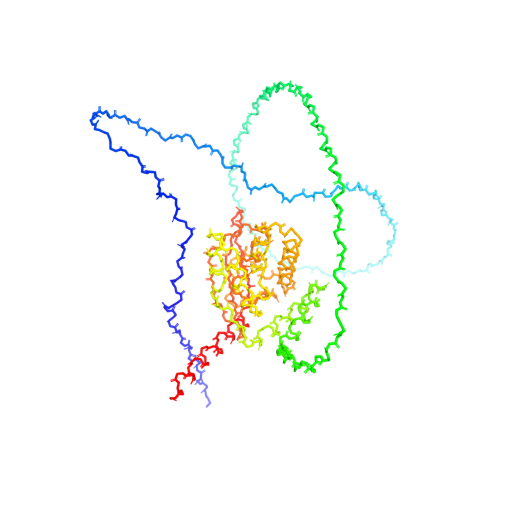O O . TYR A 1 248 ? -5.517 6.550 11.705 1.00 98.75 248 TYR A O 1
ATOM 1870 N N . TYR A 1 249 ? -4.661 4.512 11.322 1.00 98.75 249 TYR A N 1
ATOM 1871 C CA . TYR A 1 249 ? -4.724 4.123 12.735 1.00 98.75 249 TYR A CA 1
ATOM 1872 C C . TYR A 1 249 ? -3.896 5.045 13.637 1.00 98.75 249 TYR A C 1
ATOM 1874 O O . TYR A 1 249 ? -4.348 5.370 14.731 1.00 98.75 249 TYR A O 1
ATOM 1882 N N . ARG A 1 250 ? -2.710 5.485 13.190 1.00 98.75 250 ARG A N 1
ATOM 1883 C CA . ARG A 1 250 ? -1.892 6.454 13.934 1.00 98.75 250 ARG A CA 1
ATOM 1884 C C . ARG A 1 250 ? -2.650 7.763 14.160 1.00 98.75 250 ARG A C 1
ATOM 1886 O O . ARG A 1 250 ? -2.732 8.204 15.297 1.00 98.75 250 ARG A O 1
ATOM 1893 N N . VAL A 1 251 ? -3.245 8.339 13.112 1.00 98.75 251 VAL A N 1
ATOM 1894 C CA . VAL A 1 251 ? -4.033 9.585 13.210 1.00 98.75 251 VAL A CA 1
ATOM 1895 C C . VAL A 1 251 ? -5.215 9.428 14.173 1.00 98.75 251 VAL A C 1
ATOM 1897 O O . VAL A 1 251 ? -5.471 10.313 14.985 1.00 98.75 251 VAL A O 1
ATOM 1900 N N . ILE A 1 252 ? -5.917 8.293 14.117 1.00 98.75 252 ILE A N 1
ATOM 1901 C CA . ILE A 1 252 ? -7.027 7.979 15.031 1.00 98.75 252 ILE A CA 1
ATOM 1902 C C . ILE A 1 252 ? -6.536 7.916 16.484 1.00 98.75 252 ILE A C 1
ATOM 1904 O O . ILE A 1 252 ? -7.149 8.514 17.364 1.00 98.75 252 ILE A O 1
ATOM 1908 N N . ALA A 1 253 ? -5.425 7.221 16.736 1.00 98.69 253 ALA A N 1
ATOM 1909 C CA . ALA A 1 253 ? -4.847 7.089 18.071 1.00 98.69 253 ALA A CA 1
ATOM 1910 C C . ALA A 1 253 ? -4.361 8.438 18.629 1.00 98.69 253 ALA A C 1
ATOM 1912 O O . ALA A 1 253 ? -4.642 8.765 19.779 1.00 98.69 253 ALA A O 1
ATOM 1913 N N . GLU A 1 254 ? -3.716 9.265 17.799 1.00 98.62 254 GLU A N 1
ATOM 1914 C CA . GLU A 1 254 ? -3.316 10.632 18.162 1.00 98.62 254 GLU A CA 1
ATOM 1915 C C . GLU A 1 254 ? -4.527 11.489 18.545 1.00 98.62 254 GLU A C 1
ATOM 1917 O O . GLU A 1 254 ? -4.493 12.180 19.563 1.00 98.62 254 GLU A O 1
ATOM 1922 N N . ALA A 1 255 ? -5.621 11.403 17.783 1.00 98.44 255 ALA A N 1
ATOM 1923 C CA . ALA A 1 255 ? -6.857 12.123 18.083 1.00 98.44 255 ALA A CA 1
ATOM 1924 C C . ALA A 1 255 ? -7.518 11.670 19.399 1.00 98.44 255 ALA A C 1
ATOM 1926 O O . ALA A 1 255 ? -8.170 12.477 20.061 1.00 98.44 255 ALA A O 1
ATOM 1927 N N . ALA A 1 256 ? -7.327 10.409 19.793 1.00 98.31 256 ALA A N 1
ATOM 1928 C CA . ALA A 1 256 ? -7.792 9.859 21.065 1.00 98.31 256 ALA A CA 1
ATOM 1929 C C . ALA A 1 256 ? -6.833 10.129 22.246 1.00 98.31 256 ALA A C 1
ATOM 1931 O O . ALA A 1 256 ? -7.158 9.797 23.384 1.00 98.31 256 ALA A O 1
ATOM 1932 N N . GLY A 1 257 ? -5.656 10.717 21.999 1.00 98.38 257 GLY A N 1
ATOM 1933 C CA . GLY A 1 257 ? -4.616 10.912 23.014 1.00 98.38 257 GLY A CA 1
ATOM 1934 C C . GLY A 1 257 ? -3.816 9.648 23.360 1.00 98.38 257 GLY A C 1
ATOM 1935 O O . GLY A 1 257 ? -3.044 9.664 24.319 1.00 98.38 257 GLY A O 1
ATOM 1936 N N . ASP A 1 258 ? -3.957 8.567 22.587 1.00 98.56 258 ASP A N 1
ATOM 1937 C CA . ASP A 1 258 ? -3.213 7.316 22.763 1.00 98.56 258 ASP A CA 1
ATOM 1938 C C . ASP A 1 258 ? -1.880 7.366 21.998 1.00 98.56 258 ASP A C 1
ATOM 1940 O O . ASP A 1 258 ? -1.731 6.890 20.867 1.00 98.56 258 ASP A O 1
ATOM 1944 N N . THR A 1 259 ? -0.882 7.987 22.626 1.00 98.38 259 THR A N 1
ATOM 1945 C CA . THR A 1 259 ? 0.447 8.173 22.027 1.00 98.38 259 THR A CA 1
ATOM 1946 C C . THR A 1 259 ? 1.205 6.860 21.828 1.00 98.38 259 THR A C 1
ATOM 1948 O O . THR A 1 259 ? 2.009 6.751 20.898 1.00 98.38 259 THR A O 1
ATOM 1951 N N . GLN A 1 260 ? 0.940 5.846 22.657 1.00 98.44 260 GLN A N 1
ATOM 1952 C CA . GLN A 1 260 ? 1.589 4.542 22.557 1.00 98.44 260 GLN A CA 1
ATOM 1953 C C . GLN A 1 260 ? 1.094 3.780 21.325 1.00 98.44 260 GLN A C 1
ATOM 1955 O O . GLN A 1 260 ? 1.907 3.259 20.554 1.00 98.44 260 GLN A O 1
ATOM 1960 N N . GLU A 1 261 ? -0.221 3.731 21.108 1.00 98.44 261 GLU A N 1
ATOM 1961 C CA . GLU A 1 261 ? -0.795 3.100 19.920 1.00 98.44 261 GLU A CA 1
ATOM 1962 C C . GLU A 1 261 ? -0.397 3.852 18.647 1.00 98.44 261 GLU A C 1
ATOM 1964 O O . GLU A 1 261 ? -0.028 3.218 17.654 1.00 98.44 261 GLU A O 1
ATOM 1969 N N . ALA A 1 262 ? -0.381 5.188 18.683 1.00 98.69 262 ALA A N 1
ATOM 1970 C CA . ALA A 1 262 ? 0.099 6.005 17.574 1.00 98.69 262 ALA A CA 1
ATOM 1971 C C . ALA A 1 262 ? 1.533 5.626 17.166 1.00 98.69 262 ALA A C 1
ATOM 1973 O O . ALA A 1 262 ? 1.791 5.316 15.999 1.00 98.69 262 ALA A O 1
ATOM 1974 N N . GLN A 1 263 ? 2.453 5.560 18.134 1.00 98.62 263 GLN A N 1
ATOM 1975 C CA . GLN A 1 263 ? 3.841 5.164 17.893 1.00 98.62 263 GLN A CA 1
ATOM 1976 C C . GLN A 1 263 ? 3.944 3.726 17.369 1.00 98.62 263 GLN A C 1
ATOM 1978 O O . GLN A 1 263 ? 4.706 3.451 16.439 1.00 98.62 263 GLN A O 1
ATOM 1983 N N . ARG A 1 264 ? 3.173 2.790 17.936 1.00 98.56 264 ARG A N 1
ATOM 1984 C CA . ARG A 1 264 ? 3.161 1.394 17.480 1.00 98.56 264 ARG A CA 1
ATOM 1985 C C . ARG A 1 264 ? 2.713 1.294 16.021 1.00 98.56 264 ARG A C 1
ATOM 1987 O O . ARG A 1 264 ? 3.303 0.543 15.246 1.00 98.56 264 ARG A O 1
ATOM 1994 N N . ARG A 1 265 ? 1.683 2.046 15.632 1.00 98.44 265 ARG A N 1
ATOM 1995 C CA . ARG A 1 265 ? 1.153 2.061 14.261 1.00 98.44 265 ARG A CA 1
ATOM 1996 C C . ARG A 1 265 ? 2.108 2.712 13.274 1.00 98.44 265 ARG A C 1
ATOM 1998 O O . ARG A 1 265 ? 2.272 2.164 12.186 1.00 98.44 265 ARG A O 1
ATOM 2005 N N . ASP A 1 266 ? 2.794 3.780 13.674 1.00 98.50 266 ASP A N 1
ATOM 2006 C CA . ASP A 1 266 ? 3.878 4.370 12.885 1.00 98.50 266 ASP A CA 1
ATOM 2007 C C . ASP A 1 266 ? 4.983 3.341 12.596 1.00 98.50 266 ASP A C 1
ATOM 2009 O O . ASP A 1 266 ? 5.324 3.087 11.442 1.00 98.50 266 ASP A O 1
ATOM 2013 N N . GLN A 1 267 ? 5.464 2.637 13.627 1.00 98.56 267 GLN A N 1
ATOM 2014 C CA . GLN A 1 267 ? 6.481 1.592 13.463 1.00 98.56 267 GLN A CA 1
ATOM 2015 C C . GLN A 1 267 ? 6.033 0.480 12.507 1.00 98.56 267 GLN A C 1
ATOM 2017 O O . GLN A 1 267 ? 6.838 -0.024 11.722 1.00 98.56 267 GLN A O 1
ATOM 2022 N N . ILE A 1 268 ? 4.759 0.081 12.558 1.00 98.69 268 ILE A N 1
ATOM 2023 C CA . ILE A 1 268 ? 4.218 -0.921 11.635 1.00 98.69 268 ILE A CA 1
ATOM 2024 C C . ILE A 1 268 ? 4.182 -0.377 10.201 1.00 98.69 268 ILE A C 1
ATOM 2026 O O . ILE A 1 268 ? 4.596 -1.087 9.282 1.00 98.69 268 ILE A O 1
ATOM 2030 N N . ALA A 1 269 ? 3.751 0.872 9.996 1.00 98.62 269 ALA A N 1
ATOM 2031 C CA . ALA A 1 269 ? 3.750 1.508 8.679 1.00 98.62 269 ALA A CA 1
ATOM 2032 C C . ALA A 1 269 ? 5.166 1.562 8.078 1.00 98.62 269 ALA A C 1
ATOM 2034 O O . ALA A 1 269 ? 5.365 1.166 6.926 1.00 98.62 269 ALA A O 1
ATOM 2035 N N . GLN A 1 270 ? 6.163 1.958 8.880 1.00 98.31 270 GLN A N 1
ATOM 2036 C CA . GLN A 1 270 ? 7.571 1.983 8.472 1.00 98.31 270 GLN A CA 1
ATOM 2037 C C . GLN A 1 270 ? 8.094 0.591 8.110 1.00 98.31 270 GLN A C 1
ATOM 2039 O O . GLN A 1 270 ? 8.749 0.425 7.082 1.00 98.31 270 GLN A O 1
ATOM 2044 N N . LYS A 1 271 ? 7.759 -0.438 8.899 1.00 98.62 271 LYS A N 1
ATOM 2045 C CA . LYS A 1 271 ? 8.129 -1.823 8.576 1.00 98.62 271 LYS A CA 1
ATOM 2046 C C . LYS A 1 271 ? 7.494 -2.286 7.269 1.00 98.62 271 LYS A C 1
ATOM 2048 O O . LYS A 1 271 ? 8.184 -2.910 6.472 1.00 98.62 271 LYS A O 1
ATOM 2053 N N . CYS A 1 272 ? 6.231 -1.946 6.997 1.00 98.69 272 CYS A N 1
ATOM 2054 C CA . CYS A 1 272 ? 5.585 -2.269 5.719 1.00 98.69 272 CYS A CA 1
ATOM 2055 C C . CYS A 1 272 ? 6.320 -1.627 4.530 1.00 98.69 272 CYS A C 1
ATOM 2057 O O . CYS A 1 272 ? 6.603 -2.312 3.546 1.00 98.69 272 CYS A O 1
ATOM 2059 N N . LEU A 1 273 ? 6.706 -0.350 4.643 1.00 98.25 273 LEU A N 1
ATOM 2060 C CA . LEU A 1 273 ? 7.515 0.342 3.631 1.00 98.25 273 LEU A CA 1
ATOM 2061 C C . LEU A 1 273 ? 8.889 -0.313 3.448 1.00 98.25 273 LEU A C 1
ATOM 2063 O O . LEU A 1 273 ? 9.296 -0.565 2.314 1.00 98.25 273 LEU A O 1
ATOM 2067 N N . GLN A 1 274 ? 9.572 -0.650 4.545 1.00 98.12 274 GLN A N 1
ATOM 2068 C CA . GLN A 1 274 ? 10.840 -1.383 4.524 1.00 98.12 274 GLN A CA 1
ATOM 2069 C C . GLN A 1 274 ? 10.690 -2.742 3.828 1.00 98.12 274 GLN A C 1
ATOM 2071 O O . GLN A 1 274 ? 11.544 -3.124 3.031 1.00 98.12 274 GLN A O 1
ATOM 2076 N N . GLY A 1 275 ? 9.596 -3.459 4.093 1.00 98.38 275 GLY A N 1
ATOM 2077 C CA . GLY A 1 275 ? 9.269 -4.725 3.445 1.00 98.38 275 GLY A CA 1
ATOM 2078 C C . GLY A 1 275 ? 9.158 -4.577 1.930 1.00 98.38 275 GLY A C 1
ATOM 2079 O O . GLY A 1 275 ? 9.825 -5.313 1.206 1.00 98.38 275 GLY A O 1
ATOM 2080 N N . ILE A 1 276 ? 8.408 -3.575 1.451 1.00 98.06 276 ILE A N 1
ATOM 2081 C CA . ILE A 1 276 ? 8.299 -3.255 0.019 1.00 98.06 276 ILE A CA 1
ATOM 2082 C C . ILE A 1 276 ? 9.680 -2.910 -0.555 1.00 98.06 276 ILE A C 1
ATOM 2084 O O . ILE A 1 276 ? 10.088 -3.497 -1.558 1.00 98.06 276 ILE A O 1
ATOM 2088 N N . GLN A 1 277 ? 10.437 -2.019 0.093 1.00 96.81 277 GLN A N 1
ATOM 2089 C CA . GLN A 1 277 ? 11.784 -1.622 -0.339 1.00 96.81 277 GLN A CA 1
ATOM 2090 C C . GLN A 1 277 ? 12.748 -2.808 -0.426 1.00 96.81 277 GLN A C 1
ATOM 2092 O O . GLN A 1 277 ? 13.544 -2.891 -1.355 1.00 96.81 277 GLN A O 1
ATOM 2097 N N . ALA A 1 278 ? 12.659 -3.765 0.497 1.00 97.12 278 ALA A N 1
ATOM 2098 C CA . ALA A 1 278 ? 13.522 -4.939 0.508 1.00 97.12 278 ALA A CA 1
ATOM 2099 C C . ALA A 1 278 ? 13.281 -5.872 -0.694 1.00 97.12 278 ALA A C 1
ATOM 2101 O O . ALA A 1 278 ? 14.128 -6.710 -1.007 1.00 97.12 278 ALA A O 1
ATOM 2102 N N . THR A 1 279 ? 12.149 -5.753 -1.398 1.00 97.50 279 THR A N 1
ATOM 2103 C CA . THR A 1 279 ? 11.828 -6.641 -2.527 1.00 97.50 279 THR A CA 1
ATOM 2104 C C . THR A 1 279 ? 12.685 -6.386 -3.766 1.00 97.50 279 THR A C 1
ATOM 2106 O O . THR A 1 279 ? 12.970 -7.345 -4.497 1.00 97.50 279 THR A O 1
ATOM 2109 N N . GLY A 1 280 ? 13.164 -5.155 -3.968 1.00 93.94 280 GLY A N 1
ATOM 2110 C CA . GLY A 1 280 ? 13.936 -4.773 -5.144 1.00 93.94 280 GLY A CA 1
ATOM 2111 C C . GLY A 1 280 ? 14.413 -3.325 -5.121 1.00 93.94 280 GLY A C 1
ATOM 2112 O O . GLY A 1 280 ? 14.196 -2.606 -4.161 1.00 93.94 280 GLY A O 1
ATOM 2113 N N . GLN A 1 281 ? 15.091 -2.897 -6.185 1.00 88.06 281 GLN A N 1
ATOM 2114 C CA . GLN A 1 281 ? 15.490 -1.494 -6.344 1.00 88.06 281 GLN A CA 1
ATOM 2115 C C . GLN A 1 281 ? 14.445 -0.695 -7.122 1.00 88.06 281 GLN A C 1
ATOM 2117 O O . GLN A 1 281 ? 14.353 0.506 -6.906 1.00 88.06 281 GLN A O 1
ATOM 2122 N N . GLY A 1 282 ? 13.684 -1.348 -8.014 1.00 81.31 282 GLY A N 1
ATOM 2123 C CA . GLY A 1 282 ? 12.528 -0.831 -8.762 1.0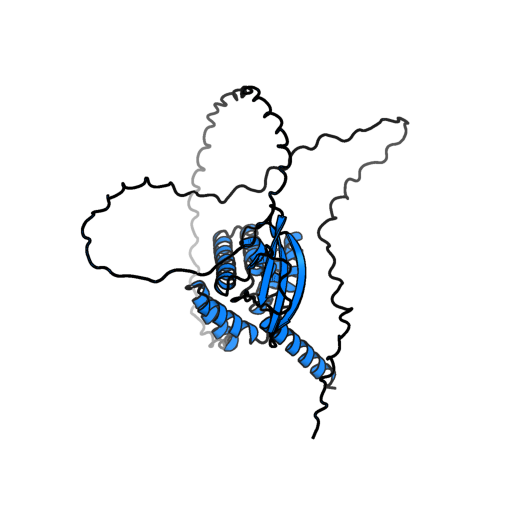0 81.31 282 GLY A CA 1
ATOM 2124 C C . GLY A 1 282 ? 12.736 0.414 -9.629 1.00 81.31 282 GLY A C 1
ATOM 2125 O O . GLY A 1 282 ? 11.901 0.692 -10.483 1.00 81.31 282 GLY A O 1
ATOM 2126 N N . MET A 1 283 ? 13.829 1.147 -9.448 1.00 86.31 283 MET A N 1
ATOM 2127 C CA . MET A 1 283 ? 14.107 2.433 -10.062 1.00 86.31 283 MET A CA 1
ATOM 2128 C C . MET A 1 283 ? 15.069 2.277 -11.236 1.00 86.31 283 MET A C 1
ATOM 2130 O O . MET A 1 283 ? 16.082 1.586 -11.135 1.00 86.31 283 MET A O 1
ATOM 2134 N N . VAL A 1 284 ? 14.755 2.940 -12.346 1.00 83.81 284 VAL A N 1
ATOM 2135 C CA . VAL A 1 284 ? 15.593 2.976 -13.549 1.00 83.81 284 VAL A CA 1
ATOM 2136 C C . VAL A 1 284 ? 15.695 4.417 -14.035 1.00 83.81 284 VAL A C 1
ATOM 2138 O O . VAL A 1 284 ? 14.682 5.023 -14.395 1.00 83.81 284 VAL A O 1
ATOM 2141 N N . ASP A 1 285 ? 16.909 4.963 -14.059 1.00 81.62 285 ASP A N 1
ATOM 2142 C CA . ASP A 1 285 ? 17.166 6.311 -14.570 1.00 81.62 285 ASP A CA 1
ATOM 2143 C C . ASP A 1 285 ? 16.975 6.378 -16.093 1.00 81.62 285 ASP A C 1
ATOM 2145 O O . ASP A 1 285 ? 17.362 5.468 -16.828 1.00 81.62 285 ASP A O 1
ATOM 2149 N N . VAL A 1 286 ? 16.403 7.484 -16.586 1.00 77.38 286 VAL A N 1
ATOM 2150 C CA . VAL A 1 286 ? 16.109 7.702 -18.023 1.00 77.38 286 VAL A CA 1
ATOM 2151 C C . VAL A 1 286 ? 17.252 8.430 -18.739 1.00 77.38 286 VAL A C 1
ATOM 2153 O O . VAL A 1 286 ? 17.110 8.855 -19.882 1.00 77.38 286 VAL A O 1
ATOM 2156 N N . ALA A 1 287 ? 18.427 8.551 -18.114 1.00 67.06 287 ALA A N 1
ATOM 2157 C CA . ALA A 1 287 ? 19.566 9.303 -18.654 1.00 67.06 287 ALA A CA 1
ATOM 2158 C C . ALA A 1 287 ? 20.060 8.826 -20.047 1.00 67.06 287 ALA A C 1
ATOM 2160 O O . ALA A 1 287 ? 20.861 9.512 -20.675 1.00 67.06 287 ALA A O 1
ATOM 2161 N N . GLY A 1 288 ? 19.566 7.689 -20.563 1.00 58.75 288 GLY A N 1
ATOM 2162 C CA . GLY A 1 288 ? 19.856 7.155 -21.901 1.00 58.75 288 GLY A CA 1
ATOM 2163 C C . GLY A 1 288 ? 18.676 7.094 -22.887 1.00 58.75 288 GLY A C 1
ATOM 2164 O O . GLY A 1 288 ? 18.814 6.452 -23.927 1.00 58.75 288 GLY A O 1
ATOM 2165 N N . GLY A 1 289 ? 17.532 7.722 -22.587 1.00 64.69 289 GLY A N 1
ATOM 2166 C CA . GLY A 1 289 ? 16.300 7.638 -23.388 1.00 64.69 289 GLY A CA 1
ATOM 2167 C C . GLY A 1 289 ? 15.226 6.738 -22.765 1.00 64.69 289 GLY A C 1
ATOM 2168 O O . GLY A 1 289 ? 15.480 6.041 -21.784 1.00 64.69 289 GLY A O 1
ATOM 2169 N N . GLU A 1 290 ? 14.004 6.784 -23.315 1.00 68.81 290 GLU A N 1
ATOM 2170 C CA . GLU A 1 290 ? 12.867 5.986 -22.828 1.00 68.81 290 GLU A CA 1
ATOM 2171 C C . GLU A 1 290 ? 13.251 4.492 -22.766 1.00 68.81 290 GLU A C 1
ATOM 2173 O O . GLU A 1 290 ? 13.747 3.953 -23.765 1.00 68.81 290 GLU A O 1
ATOM 2178 N N . PRO A 1 291 ? 13.061 3.809 -21.616 1.00 66.75 291 PRO A N 1
ATOM 2179 C CA . PRO A 1 291 ? 13.415 2.406 -21.488 1.00 66.75 291 PRO A CA 1
ATOM 2180 C C . PRO A 1 291 ? 12.696 1.607 -22.568 1.00 66.75 291 PRO A C 1
ATOM 2182 O O . PRO A 1 291 ? 11.481 1.747 -22.764 1.00 66.75 291 PRO A O 1
ATOM 2185 N N . LYS A 1 292 ? 13.461 0.764 -23.275 1.00 72.25 292 LYS A N 1
ATOM 2186 C CA . LYS A 1 292 ? 12.910 -0.121 -24.305 1.00 72.25 292 LYS A CA 1
ATOM 2187 C C . LYS A 1 292 ? 11.723 -0.869 -23.713 1.00 72.25 292 LYS A C 1
ATOM 2189 O O . LYS A 1 292 ? 11.775 -1.305 -22.565 1.00 72.25 292 LYS A O 1
ATOM 2194 N N . GLN A 1 293 ? 10.664 -1.012 -24.506 1.00 66.75 293 GLN A N 1
ATOM 2195 C CA . GLN A 1 293 ? 9.381 -1.552 -24.054 1.00 66.75 293 GLN A CA 1
ATOM 2196 C C . GLN A 1 293 ? 9.512 -2.909 -23.333 1.00 66.75 293 GLN A C 1
ATOM 2198 O O . GLN A 1 293 ? 8.742 -3.172 -22.412 1.00 66.75 293 GLN A O 1
ATOM 2203 N N . ASP A 1 294 ? 10.551 -3.681 -23.672 1.00 68.75 294 ASP A N 1
ATOM 2204 C CA . ASP A 1 294 ? 10.825 -5.028 -23.162 1.00 68.75 294 ASP A CA 1
ATOM 2205 C C . ASP A 1 294 ? 11.930 -5.105 -22.087 1.00 68.75 294 ASP A C 1
ATOM 2207 O O . ASP A 1 294 ? 12.289 -6.200 -21.652 1.00 68.75 294 ASP A O 1
ATOM 2211 N N . GLN A 1 295 ? 12.513 -3.981 -21.655 1.00 74.50 295 GLN A N 1
ATOM 2212 C CA . GLN A 1 295 ? 13.571 -4.004 -20.644 1.00 74.50 295 GLN A CA 1
ATOM 2213 C C . GLN A 1 295 ? 12.975 -4.003 -19.235 1.00 74.50 295 GLN A C 1
ATOM 2215 O O . GLN A 1 295 ? 12.622 -2.961 -18.687 1.00 74.50 295 GLN A O 1
ATOM 2220 N N . LEU A 1 296 ? 12.888 -5.193 -18.644 1.00 81.94 296 LEU A N 1
ATOM 2221 C CA . LEU A 1 296 ? 12.481 -5.372 -17.255 1.00 81.94 296 LEU A CA 1
ATOM 2222 C C . LEU A 1 296 ? 13.635 -4.998 -16.302 1.00 81.94 296 LEU A C 1
ATOM 2224 O O . LEU A 1 296 ? 14.763 -5.449 -16.526 1.00 81.94 296 LEU A O 1
ATOM 2228 N N . PRO A 1 297 ? 13.399 -4.223 -15.225 1.00 83.56 297 PRO A N 1
ATOM 2229 C CA . PRO A 1 297 ? 14.412 -4.027 -14.193 1.00 83.56 297 PRO A CA 1
ATOM 2230 C C . PRO A 1 297 ? 14.733 -5.344 -13.480 1.00 83.56 297 PRO A C 1
ATOM 2232 O O . PRO A 1 297 ? 13.878 -6.217 -13.338 1.00 83.56 297 PRO A O 1
ATOM 2235 N N . ALA A 1 298 ? 15.960 -5.468 -12.969 1.00 81.38 298 ALA A N 1
ATOM 2236 C CA . ALA A 1 298 ? 16.423 -6.689 -12.306 1.00 81.38 298 ALA A CA 1
ATOM 2237 C C . ALA A 1 298 ? 15.574 -7.080 -11.078 1.00 81.38 298 ALA A C 1
ATOM 2239 O O . ALA A 1 298 ? 15.451 -8.263 -10.764 1.00 81.38 298 ALA A O 1
ATOM 2240 N N . ALA A 1 299 ? 14.979 -6.101 -10.391 1.00 90.69 299 ALA A N 1
ATOM 2241 C CA . ALA A 1 299 ? 14.134 -6.334 -9.226 1.00 90.69 299 ALA A CA 1
ATOM 2242 C C . ALA A 1 299 ? 13.099 -5.200 -9.061 1.00 90.69 299 ALA A C 1
ATOM 2244 O O . ALA A 1 299 ? 13.421 -4.196 -8.418 1.00 90.69 299 ALA A O 1
ATOM 2245 N N . PRO A 1 300 ? 11.892 -5.314 -9.654 1.00 95.81 300 PRO A N 1
ATOM 2246 C CA . PRO A 1 300 ? 10.788 -4.393 -9.384 1.00 95.81 300 PRO A CA 1
ATOM 2247 C C . PRO A 1 300 ? 10.308 -4.527 -7.933 1.00 95.81 300 PRO A C 1
ATOM 2249 O O . PRO A 1 300 ? 10.450 -5.593 -7.325 1.00 95.81 300 PRO A O 1
ATOM 2252 N N . PHE A 1 301 ? 9.729 -3.458 -7.390 1.00 97.75 301 PHE A N 1
ATOM 2253 C CA . PHE A 1 301 ? 9.099 -3.503 -6.072 1.00 97.75 301 PHE A CA 1
ATOM 2254 C C . PHE A 1 301 ? 7.866 -4.409 -6.109 1.00 97.75 301 PHE A C 1
ATOM 2256 O O . PHE A 1 301 ? 7.166 -4.455 -7.114 1.00 97.75 301 PHE A O 1
ATOM 2263 N N . GLN A 1 302 ? 7.575 -5.134 -5.033 1.00 98.12 302 GLN A N 1
ATOM 2264 C CA . GLN A 1 302 ? 6.349 -5.927 -4.910 1.00 98.12 302 GLN A CA 1
ATOM 2265 C C . GLN A 1 302 ? 5.452 -5.293 -3.855 1.00 98.12 302 GLN A C 1
ATOM 2267 O O . GLN A 1 302 ? 5.898 -5.055 -2.735 1.00 98.12 302 GLN A O 1
ATOM 2272 N N . VAL A 1 303 ? 4.198 -5.039 -4.223 1.00 98.00 303 VAL A N 1
ATOM 2273 C CA . VAL A 1 303 ? 3.204 -4.362 -3.381 1.00 98.00 303 VAL A CA 1
ATOM 2274 C C . VAL A 1 303 ? 1.976 -5.241 -3.169 1.00 98.00 303 VAL A C 1
ATOM 2276 O O . VAL A 1 303 ? 1.657 -6.099 -3.998 1.00 98.00 303 VAL A O 1
ATOM 2279 N N . ALA A 1 304 ? 1.285 -5.030 -2.047 1.00 97.94 304 ALA A N 1
ATOM 2280 C CA . ALA A 1 304 ? 0.004 -5.674 -1.774 1.00 97.94 304 ALA A CA 1
ATOM 2281 C C . ALA A 1 304 ? -1.144 -4.973 -2.508 1.00 97.94 304 ALA A C 1
ATOM 2283 O O . ALA A 1 304 ? -2.099 -5.635 -2.909 1.00 97.94 304 ALA A O 1
ATOM 2284 N N . ARG A 1 305 ? -1.057 -3.653 -2.697 1.00 97.50 305 ARG A N 1
ATOM 2285 C CA . ARG A 1 305 ? -2.067 -2.832 -3.374 1.00 97.50 305 ARG A CA 1
ATOM 2286 C C . ARG A 1 305 ? -1.394 -1.782 -4.255 1.00 97.50 305 ARG A C 1
ATOM 2288 O O . ARG A 1 305 ? -0.306 -1.315 -3.932 1.00 97.50 305 ARG A O 1
ATOM 2295 N N . VAL A 1 306 ? -2.079 -1.346 -5.313 1.00 94.94 306 VAL A N 1
ATOM 2296 C CA . VAL A 1 306 ? -1.598 -0.251 -6.186 1.00 94.94 306 VAL A CA 1
ATOM 2297 C C . VAL A 1 306 ? -1.464 1.062 -5.400 1.00 94.94 306 VAL A C 1
ATOM 2299 O O . VAL A 1 306 ? -0.561 1.858 -5.630 1.00 94.94 306 VAL A O 1
ATOM 2302 N N . SER A 1 307 ? -2.314 1.283 -4.391 1.00 95.62 307 SER A N 1
ATOM 2303 C CA . SER A 1 307 ? -2.219 2.462 -3.523 1.00 95.62 307 SER A CA 1
ATOM 2304 C C . SER A 1 307 ? -0.883 2.562 -2.780 1.00 95.62 307 SER A C 1
ATOM 2306 O O . SER A 1 307 ? -0.410 3.681 -2.562 1.00 95.62 307 SER A O 1
ATOM 2308 N N . ASP A 1 308 ? -0.274 1.423 -2.426 1.00 97.69 308 ASP A N 1
ATOM 2309 C CA . ASP A 1 308 ? 0.968 1.361 -1.645 1.00 97.69 308 ASP A CA 1
ATOM 2310 C C . ASP A 1 308 ? 2.182 1.866 -2.452 1.00 97.69 308 ASP A C 1
ATOM 2312 O O . ASP A 1 308 ? 3.191 2.274 -1.877 1.00 97.69 308 ASP A O 1
ATOM 2316 N N . GLU A 1 309 ? 2.080 1.908 -3.785 1.00 96.12 309 GLU A N 1
ATOM 2317 C CA . GLU A 1 309 ? 3.111 2.445 -4.682 1.00 96.12 309 GLU A CA 1
ATOM 2318 C C . GLU A 1 309 ? 3.397 3.920 -4.379 1.00 96.12 309 GLU A C 1
ATOM 2320 O O . GLU A 1 309 ? 4.550 4.342 -4.257 1.00 96.12 309 GLU A O 1
ATOM 2325 N N . TYR A 1 310 ? 2.337 4.704 -4.174 1.00 95.00 310 TYR A N 1
ATOM 2326 C CA . TYR A 1 310 ? 2.440 6.119 -3.826 1.00 95.00 310 TYR A CA 1
ATOM 2327 C C . TYR A 1 310 ? 2.947 6.334 -2.399 1.00 95.00 310 TYR A C 1
ATOM 2329 O O . TYR A 1 310 ? 3.619 7.332 -2.134 1.00 95.00 310 TYR A O 1
ATOM 2337 N N . ASP A 1 311 ? 2.640 5.418 -1.478 1.00 96.38 311 ASP A N 1
ATOM 2338 C CA . ASP A 1 311 ? 3.185 5.457 -0.119 1.00 96.38 311 ASP A CA 1
ATOM 2339 C C . ASP A 1 311 ? 4.698 5.221 -0.138 1.00 96.38 311 ASP A C 1
ATOM 2341 O O . ASP A 1 311 ? 5.442 5.970 0.497 1.00 96.38 311 ASP A O 1
ATOM 2345 N N . LEU A 1 312 ? 5.167 4.267 -0.951 1.00 95.88 312 LEU A N 1
ATOM 2346 C CA . LEU A 1 312 ? 6.593 4.055 -1.172 1.00 95.88 312 LEU A CA 1
ATOM 2347 C C . LEU A 1 312 ? 7.263 5.274 -1.815 1.00 95.88 312 LEU A C 1
ATOM 2349 O O . LEU A 1 312 ? 8.320 5.698 -1.350 1.00 95.88 312 LEU A O 1
ATOM 2353 N N . LEU A 1 313 ? 6.668 5.849 -2.866 1.00 93.69 313 LEU A N 1
ATOM 2354 C CA . LEU A 1 313 ? 7.227 7.031 -3.529 1.00 93.69 313 LEU A CA 1
ATOM 2355 C C . LEU A 1 313 ? 7.419 8.195 -2.552 1.00 93.69 313 LEU A C 1
ATOM 2357 O O . LEU A 1 313 ? 8.475 8.827 -2.567 1.00 93.69 313 LEU A O 1
ATOM 2361 N N . ARG A 1 314 ? 6.434 8.445 -1.678 1.00 92.19 314 ARG A N 1
ATOM 2362 C CA . ARG A 1 314 ? 6.548 9.452 -0.614 1.00 92.19 314 ARG A CA 1
ATOM 2363 C C . ARG A 1 314 ? 7.668 9.114 0.370 1.00 92.19 314 ARG A C 1
ATOM 2365 O O . ARG A 1 314 ? 8.445 9.995 0.729 1.00 92.19 314 ARG A O 1
ATOM 2372 N N . ALA A 1 315 ? 7.776 7.851 0.779 1.00 92.75 315 ALA A N 1
ATOM 2373 C CA . ALA A 1 315 ? 8.780 7.396 1.739 1.00 92.75 315 ALA A CA 1
ATOM 2374 C C . ALA A 1 315 ? 10.220 7.457 1.205 1.00 92.75 315 ALA A C 1
ATOM 2376 O O . ALA A 1 315 ? 11.152 7.669 1.975 1.00 92.75 315 ALA A O 1
ATOM 2377 N N . LEU A 1 316 ? 10.423 7.321 -0.109 1.00 88.69 316 LEU A N 1
ATOM 2378 C CA . LEU A 1 316 ? 11.746 7.436 -0.736 1.00 88.69 316 LEU A CA 1
ATOM 2379 C C . LEU A 1 316 ? 12.312 8.868 -0.711 1.00 88.69 316 LEU A C 1
ATOM 2381 O O . LEU A 1 316 ? 13.402 9.097 -1.236 1.00 88.69 316 LEU A O 1
ATOM 2385 N N . GLY A 1 317 ? 11.597 9.839 -0.127 1.00 74.62 317 GLY A N 1
ATOM 2386 C CA . GLY A 1 317 ? 12.097 11.195 0.125 1.00 74.62 317 GLY A CA 1
ATOM 2387 C C . GLY A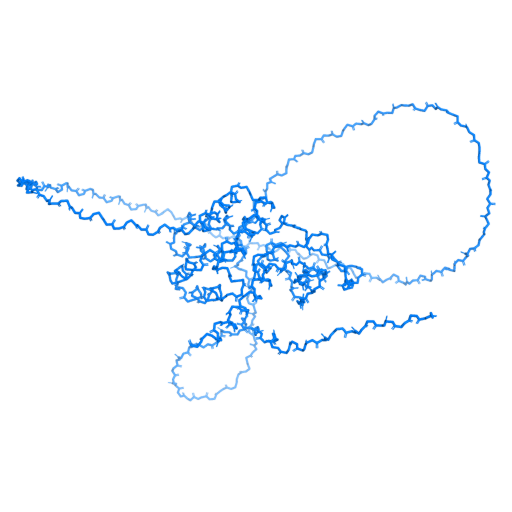 1 317 ? 12.318 12.026 -1.137 1.00 74.62 317 GLY A C 1
ATOM 2388 O O . GLY A 1 317 ? 12.716 13.185 -1.065 1.00 74.62 317 GLY A O 1
ATOM 2389 N N . LYS A 1 318 ? 12.025 11.465 -2.309 1.00 65.12 318 LYS A N 1
ATOM 2390 C CA . LYS A 1 318 ? 11.918 12.222 -3.543 1.00 65.12 318 LYS A CA 1
ATOM 2391 C C . LYS A 1 318 ? 10.517 12.810 -3.511 1.00 65.12 318 LYS A C 1
ATOM 2393 O O . LYS A 1 318 ? 9.557 12.043 -3.465 1.00 65.12 318 LYS A O 1
ATOM 2398 N N . ARG A 1 319 ? 10.363 14.138 -3.569 1.00 70.19 319 ARG A N 1
ATOM 2399 C CA . ARG A 1 319 ? 9.085 14.778 -3.944 1.00 70.19 319 ARG A CA 1
ATOM 2400 C C . ARG A 1 319 ? 8.785 14.463 -5.413 1.00 70.19 319 ARG A C 1
ATOM 2402 O O . ARG A 1 319 ? 8.711 15.338 -6.269 1.00 70.19 319 ARG A O 1
ATOM 2409 N N . ALA A 1 320 ? 8.723 13.171 -5.711 1.00 81.19 320 ALA A N 1
ATOM 2410 C CA . ALA A 1 320 ? 8.641 12.608 -7.026 1.00 81.19 320 ALA A CA 1
ATOM 2411 C C . ALA A 1 320 ? 7.288 13.011 -7.580 1.00 81.19 320 ALA A C 1
ATOM 2413 O O . ALA A 1 320 ? 6.243 12.563 -7.104 1.00 81.19 320 ALA A O 1
ATOM 2414 N N . ARG A 1 321 ? 7.305 13.878 -8.585 1.00 90.12 321 ARG A N 1
ATOM 2415 C CA . ARG A 1 321 ? 6.096 14.187 -9.323 1.00 90.12 321 ARG A CA 1
ATOM 2416 C C . ARG A 1 321 ? 5.855 13.038 -10.285 1.00 90.12 321 ARG A C 1
ATOM 2418 O O . ARG A 1 321 ? 6.661 12.815 -11.185 1.00 90.12 321 ARG A O 1
ATOM 2425 N N . VAL A 1 322 ? 4.752 12.320 -10.104 1.00 93.25 322 VAL A N 1
ATOM 2426 C CA . VAL A 1 322 ? 4.309 11.323 -11.082 1.00 93.25 322 VAL A CA 1
ATOM 2427 C C . VAL A 1 322 ? 3.856 12.072 -12.336 1.00 93.25 322 VAL A C 1
ATOM 2429 O O . VAL A 1 322 ? 2.933 12.883 -12.292 1.00 93.25 322 VAL A O 1
ATOM 2432 N N . LEU A 1 323 ? 4.563 11.852 -13.440 1.00 93.81 323 LEU A N 1
ATOM 2433 C CA . LEU A 1 323 ? 4.307 12.466 -14.742 1.00 93.81 323 LEU A CA 1
ATOM 2434 C C . LEU A 1 323 ? 3.333 11.623 -15.564 1.00 93.81 323 LEU A C 1
ATOM 2436 O O . LEU A 1 323 ? 2.491 12.167 -16.275 1.00 93.81 323 LEU A O 1
ATOM 2440 N N . SER A 1 324 ? 3.462 10.300 -15.483 1.00 94.31 324 SER A N 1
ATOM 2441 C CA . SER A 1 324 ? 2.551 9.349 -16.113 1.00 94.31 324 SER A CA 1
ATOM 2442 C C . SER A 1 324 ? 2.625 7.983 -15.433 1.00 94.31 324 SER A C 1
ATOM 2444 O O . SER A 1 324 ? 3.586 7.669 -14.730 1.00 94.31 324 SER A O 1
ATOM 2446 N N . GLN A 1 325 ? 1.603 7.170 -15.678 1.00 95.62 325 GLN A N 1
ATOM 2447 C CA . GLN A 1 325 ? 1.482 5.794 -15.211 1.00 95.62 325 GLN A CA 1
ATOM 2448 C C . GLN A 1 325 ? 1.161 4.902 -16.408 1.00 95.62 325 GLN A C 1
ATOM 2450 O O . GLN A 1 325 ? 0.426 5.307 -17.314 1.00 95.62 325 GLN A O 1
ATOM 2455 N N . SER A 1 326 ? 1.738 3.704 -16.448 1.00 94.50 326 SER A N 1
ATOM 2456 C CA . SER A 1 326 ? 1.456 2.732 -17.501 1.00 94.50 326 SER A CA 1
ATOM 2457 C C . SER A 1 326 ? 1.500 1.313 -16.965 1.00 94.50 326 SER A C 1
ATOM 2459 O O . SER A 1 326 ? 2.472 0.922 -16.328 1.00 94.50 326 SER A O 1
ATOM 2461 N N . LEU A 1 327 ? 0.495 0.521 -17.327 1.00 95.62 327 LEU A N 1
ATOM 2462 C CA . LEU A 1 327 ? 0.467 -0.905 -17.045 1.00 95.62 327 LEU A CA 1
ATOM 2463 C C . LEU A 1 327 ? 1.126 -1.675 -18.200 1.00 95.62 327 LEU A C 1
ATOM 2465 O O . LEU A 1 327 ? 0.701 -1.570 -19.354 1.00 95.62 327 LEU A O 1
ATOM 2469 N N . ARG A 1 328 ? 2.159 -2.465 -17.904 1.00 94.44 328 ARG A N 1
ATOM 2470 C CA . ARG A 1 328 ? 2.908 -3.272 -18.879 1.00 94.44 328 ARG A CA 1
ATOM 2471 C C . ARG A 1 328 ? 2.769 -4.759 -18.579 1.00 94.44 328 ARG A C 1
ATOM 2473 O O . ARG A 1 328 ? 2.771 -5.172 -17.424 1.00 94.44 328 ARG A O 1
ATOM 2480 N N . ARG A 1 329 ? 2.698 -5.580 -19.630 1.00 94.38 329 ARG A N 1
ATOM 2481 C CA . ARG A 1 329 ? 2.729 -7.045 -19.522 1.00 94.38 329 ARG A CA 1
ATOM 2482 C C . ARG A 1 329 ? 3.993 -7.583 -20.184 1.00 94.38 329 ARG A C 1
ATOM 2484 O O . ARG A 1 329 ? 4.164 -7.397 -21.384 1.00 94.38 329 ARG A O 1
ATOM 2491 N N . ILE A 1 330 ? 4.848 -8.254 -19.414 1.00 93.50 330 ILE A N 1
ATOM 2492 C CA . ILE A 1 330 ? 6.122 -8.828 -19.878 1.00 93.50 330 ILE A CA 1
ATOM 2493 C C . ILE A 1 330 ? 6.227 -10.244 -19.304 1.00 93.50 330 ILE A C 1
ATOM 2495 O O . ILE A 1 330 ? 6.094 -10.414 -18.096 1.00 93.50 330 ILE A O 1
ATOM 2499 N N . ASN A 1 331 ? 6.450 -11.260 -20.146 1.00 92.19 331 ASN A N 1
ATOM 2500 C CA . ASN A 1 331 ? 6.581 -12.668 -19.724 1.00 92.19 331 ASN A CA 1
ATOM 2501 C C . ASN A 1 331 ? 5.457 -13.127 -18.768 1.00 92.19 331 ASN A C 1
ATOM 2503 O O . ASN A 1 331 ? 5.723 -13.659 -17.694 1.00 92.19 331 ASN A O 1
ATOM 2507 N N . ASP A 1 332 ? 4.202 -12.841 -19.133 1.00 92.94 332 ASP A N 1
ATOM 2508 C CA . ASP A 1 332 ? 2.988 -13.139 -18.348 1.00 92.94 332 ASP A CA 1
ATOM 2509 C C . ASP A 1 332 ? 2.865 -12.485 -16.965 1.00 92.94 332 ASP A C 1
ATOM 2511 O O . ASP A 1 332 ? 1.889 -12.723 -16.252 1.00 92.94 332 ASP A O 1
ATOM 2515 N N . ARG A 1 333 ? 3.780 -11.579 -16.624 1.00 95.56 333 ARG A N 1
ATOM 2516 C CA . ARG A 1 333 ? 3.716 -10.750 -15.420 1.00 95.56 333 ARG A CA 1
ATOM 2517 C C . ARG A 1 333 ? 3.195 -9.362 -15.750 1.00 95.56 333 ARG A C 1
ATOM 2519 O O . ARG A 1 333 ? 3.345 -8.882 -16.877 1.00 95.56 333 ARG A O 1
ATOM 2526 N N . TRP A 1 334 ? 2.563 -8.744 -14.762 1.00 96.50 334 TRP A N 1
ATOM 2527 C CA . TRP A 1 334 ? 2.015 -7.397 -14.854 1.00 96.50 334 TRP A CA 1
ATOM 2528 C C . TRP A 1 334 ? 2.856 -6.441 -14.031 1.00 96.50 334 TRP A C 1
ATOM 2530 O O . TRP A 1 334 ? 3.159 -6.715 -12.870 1.00 96.50 334 TRP A O 1
ATOM 2540 N N . TYR A 1 335 ? 3.199 -5.317 -14.644 1.00 96.56 335 TYR A N 1
ATOM 2541 C CA . TYR A 1 335 ? 4.011 -4.282 -14.037 1.00 96.56 335 TYR A CA 1
ATOM 2542 C C . TYR A 1 335 ? 3.298 -2.952 -14.128 1.00 96.56 335 TYR A C 1
ATOM 2544 O O . TYR A 1 335 ? 2.957 -2.526 -15.233 1.00 96.56 335 TYR A O 1
ATOM 2552 N N . ASP A 1 336 ? 3.107 -2.302 -12.990 1.00 96.62 336 ASP A N 1
ATOM 2553 C CA . ASP A 1 336 ? 2.777 -0.890 -12.981 1.00 96.62 336 ASP A CA 1
ATOM 2554 C C . ASP A 1 336 ? 4.073 -0.084 -13.042 1.00 96.62 336 ASP A C 1
ATOM 2556 O O . ASP A 1 336 ? 5.071 -0.412 -12.392 1.00 96.62 336 ASP A O 1
ATOM 2560 N N . VAL A 1 337 ? 4.096 0.919 -13.910 1.00 95.44 337 VAL A N 1
ATOM 2561 C CA . VAL A 1 337 ? 5.287 1.713 -14.192 1.00 95.44 337 VAL A CA 1
ATOM 2562 C C . VAL A 1 337 ? 4.938 3.178 -14.052 1.00 95.44 337 VAL A C 1
ATOM 2564 O O . VAL A 1 337 ? 4.232 3.746 -14.890 1.00 95.44 337 VAL A O 1
ATOM 2567 N N . LEU A 1 338 ? 5.498 3.792 -13.016 1.00 94.56 338 LEU A N 1
ATOM 2568 C CA . LEU A 1 338 ? 5.377 5.215 -12.746 1.00 94.56 338 LEU A CA 1
ATOM 2569 C C . LEU A 1 338 ? 6.571 5.938 -13.361 1.00 94.56 338 LEU A C 1
ATOM 2571 O O . LEU A 1 338 ? 7.724 5.651 -13.037 1.00 94.56 338 LEU A O 1
ATOM 2575 N N . ARG A 1 339 ? 6.304 6.882 -14.262 1.00 93.62 339 ARG A N 1
ATOM 2576 C CA . ARG A 1 339 ? 7.309 7.815 -14.774 1.00 93.62 339 ARG A CA 1
ATOM 2577 C C . ARG A 1 339 ? 7.299 9.036 -13.874 1.00 93.62 339 ARG A C 1
ATOM 2579 O O . ARG A 1 339 ? 6.307 9.759 -13.826 1.00 93.62 339 ARG A O 1
ATOM 2586 N N . CYS A 1 340 ? 8.397 9.269 -13.177 1.00 93.38 340 CYS A N 1
ATOM 2587 C CA . CYS A 1 340 ? 8.513 10.295 -12.153 1.00 93.38 340 CYS A CA 1
ATOM 2588 C C . CYS A 1 340 ? 9.587 11.319 -12.521 1.00 93.38 340 CYS A C 1
ATOM 2590 O O . CYS A 1 340 ? 10.515 11.000 -13.263 1.00 93.38 340 CYS A O 1
ATOM 2592 N N . SER A 1 341 ? 9.493 12.527 -11.967 1.00 91.81 341 SER A N 1
ATOM 2593 C CA . SER A 1 341 ? 10.612 13.475 -11.907 1.00 91.81 341 SER A CA 1
ATOM 2594 C C . SER A 1 341 ? 10.942 13.852 -10.471 1.00 91.81 341 SER A C 1
ATOM 2596 O O . SER A 1 341 ? 10.027 14.035 -9.666 1.00 91.81 341 SER A O 1
ATOM 2598 N N . ASP A 1 342 ? 12.226 14.003 -10.153 1.00 90.12 342 ASP A N 1
ATOM 2599 C CA . ASP A 1 342 ? 12.650 14.637 -8.901 1.00 90.12 342 ASP A CA 1
ATOM 2600 C C . ASP A 1 342 ? 12.530 16.173 -8.971 1.00 90.12 342 ASP A C 1
ATOM 2602 O O . ASP A 1 342 ? 12.097 16.740 -9.977 1.00 90.12 342 ASP A O 1
ATOM 2606 N N . GLU A 1 343 ? 12.900 16.853 -7.884 1.00 88.38 343 GLU A N 1
ATOM 2607 C CA . GLU A 1 343 ? 12.872 18.320 -7.790 1.00 88.38 343 GLU A CA 1
ATOM 2608 C C . GLU A 1 343 ? 13.849 19.007 -8.753 1.00 88.38 343 GLU A C 1
ATOM 2610 O O . GLU A 1 343 ? 13.610 20.139 -9.166 1.00 88.38 343 GLU A O 1
ATOM 2615 N N . ALA A 1 344 ? 14.925 18.319 -9.147 1.00 89.75 344 ALA A N 1
ATOM 2616 C CA . ALA A 1 344 ? 15.886 18.801 -10.133 1.00 89.75 344 ALA A CA 1
ATOM 2617 C C . ALA A 1 344 ? 15.414 18.568 -11.583 1.00 89.75 344 ALA A C 1
ATOM 2619 O O . ALA A 1 344 ? 16.093 18.969 -12.527 1.00 89.75 344 ALA A O 1
ATOM 2620 N N . GLY A 1 345 ? 14.250 17.935 -11.775 1.00 89.31 345 GLY A N 1
ATOM 2621 C CA . GLY A 1 345 ? 13.686 17.614 -13.083 1.00 89.31 345 GLY A CA 1
ATOM 2622 C C . GLY A 1 345 ? 14.256 16.343 -13.718 1.00 89.31 345 GLY A C 1
ATOM 2623 O O . GLY A 1 345 ? 13.921 16.049 -14.868 1.00 89.31 345 GLY A O 1
ATOM 2624 N N . ASN A 1 346 ? 15.077 15.563 -13.005 1.00 89.38 346 ASN A N 1
ATOM 2625 C CA . ASN A 1 346 ? 15.580 14.293 -13.519 1.00 89.38 346 ASN A CA 1
ATOM 2626 C C . ASN A 1 346 ? 14.439 13.284 -13.589 1.00 89.38 346 ASN A C 1
ATOM 2628 O O . ASN A 1 346 ? 13.752 13.037 -12.595 1.00 89.38 346 ASN A O 1
ATOM 2632 N N . VAL A 1 347 ? 14.259 12.678 -14.762 1.00 90.81 347 VAL A N 1
ATOM 2633 C CA . VAL A 1 347 ? 13.211 11.684 -14.995 1.00 90.81 347 VAL A CA 1
ATOM 2634 C C . VAL A 1 347 ? 13.740 10.280 -14.714 1.00 90.81 347 VAL A C 1
ATOM 2636 O O . VAL A 1 347 ? 14.792 9.878 -15.216 1.00 90.81 347 VAL A O 1
ATOM 2639 N N . PHE A 1 348 ? 12.970 9.510 -13.956 1.00 90.38 348 PHE A N 1
ATOM 2640 C CA . PHE A 1 348 ? 13.226 8.104 -13.657 1.00 90.38 348 PHE A CA 1
ATOM 2641 C C . PHE A 1 348 ? 11.920 7.307 -13.722 1.00 90.38 348 PHE A C 1
ATOM 2643 O O . PHE A 1 348 ? 10.828 7.856 -13.575 1.00 90.38 348 PHE A O 1
ATOM 2650 N N . HIS A 1 349 ? 12.027 6.003 -13.949 1.00 92.06 349 HIS A N 1
ATOM 2651 C CA . HIS A 1 349 ? 10.896 5.085 -13.866 1.00 92.06 349 HIS A CA 1
ATOM 2652 C C . HIS A 1 349 ? 10.948 4.300 -12.566 1.00 92.06 349 HIS A C 1
ATOM 2654 O O . HIS A 1 349 ? 12.025 3.883 -12.144 1.00 92.06 349 HIS A O 1
ATOM 2660 N N . VAL A 1 350 ? 9.786 4.054 -11.971 1.00 94.12 350 VAL A N 1
ATOM 2661 C CA . VAL A 1 350 ? 9.614 3.163 -10.825 1.00 94.12 350 VAL A CA 1
ATOM 2662 C C . VAL A 1 350 ? 8.682 2.036 -11.232 1.00 94.12 350 VAL A C 1
ATOM 2664 O O . VAL A 1 350 ? 7.590 2.282 -11.736 1.00 94.12 350 VAL A O 1
ATOM 2667 N N . TRP A 1 351 ? 9.146 0.806 -11.055 1.00 96.19 351 TRP A N 1
ATOM 2668 C CA . TRP A 1 351 ? 8.462 -0.401 -11.489 1.00 96.19 351 TRP A CA 1
ATOM 2669 C C . TRP A 1 351 ? 7.965 -1.196 -10.293 1.00 96.19 351 TRP A C 1
ATOM 2671 O O . TRP A 1 351 ? 8.748 -1.570 -9.412 1.00 96.19 351 TRP A O 1
ATOM 2681 N N . PHE A 1 352 ? 6.684 -1.526 -10.339 1.00 97.56 352 PHE A N 1
ATOM 2682 C CA . PHE A 1 352 ? 5.989 -2.338 -9.359 1.00 97.56 352 PHE A CA 1
ATOM 2683 C C . PHE A 1 352 ? 5.478 -3.604 -10.033 1.00 97.56 352 PHE A C 1
ATOM 2685 O O . PHE A 1 352 ? 4.827 -3.550 -11.070 1.00 97.56 352 PHE A O 1
ATOM 2692 N N . ASP A 1 353 ? 5.782 -4.766 -9.472 1.00 97.56 353 ASP A N 1
ATOM 2693 C CA . ASP A 1 353 ? 5.150 -6.012 -9.872 1.00 97.56 353 ASP A CA 1
ATOM 2694 C C . ASP A 1 353 ? 3.775 -6.116 -9.210 1.00 97.56 353 ASP A C 1
ATOM 2696 O O . ASP A 1 353 ? 3.649 -6.390 -8.014 1.00 97.56 353 ASP A O 1
ATOM 2700 N N . VAL A 1 354 ? 2.749 -5.932 -10.036 1.00 97.75 354 VAL A N 1
ATOM 2701 C CA . VAL A 1 354 ? 1.336 -6.002 -9.660 1.00 97.75 354 VAL A CA 1
ATOM 2702 C C . VAL A 1 354 ? 0.692 -7.309 -10.127 1.00 97.75 354 VAL A C 1
ATOM 2704 O O . VAL A 1 354 ? -0.530 -7.432 -10.178 1.00 97.75 354 VAL A O 1
ATOM 2707 N N . THR A 1 355 ? 1.490 -8.335 -10.444 1.00 97.44 355 THR A N 1
ATOM 2708 C CA . THR A 1 355 ? 0.992 -9.642 -10.905 1.00 97.44 355 THR A CA 1
ATOM 2709 C C . THR A 1 355 ? 0.043 -10.273 -9.890 1.00 97.44 355 THR A C 1
ATOM 2711 O O . THR A 1 355 ? -0.990 -10.815 -10.285 1.00 97.44 355 THR A O 1
ATOM 2714 N N . ARG A 1 356 ? 0.350 -10.183 -8.586 1.00 97.06 356 ARG A N 1
ATOM 2715 C CA . ARG A 1 356 ? -0.524 -10.715 -7.527 1.00 97.06 356 ARG A CA 1
ATOM 2716 C C . ARG A 1 356 ? -1.844 -9.931 -7.415 1.00 97.06 356 ARG A C 1
ATOM 2718 O O . ARG A 1 356 ? -2.884 -10.586 -7.513 1.00 97.06 356 ARG A O 1
ATOM 2725 N N . PRO A 1 357 ? -1.842 -8.584 -7.308 1.00 96.94 357 PRO A N 1
ATOM 2726 C CA . PRO A 1 357 ? -3.070 -7.795 -7.391 1.00 96.94 357 PRO A CA 1
ATOM 2727 C C . PRO A 1 357 ? -3.929 -8.110 -8.623 1.00 96.94 357 PRO A C 1
ATOM 2729 O O . PRO A 1 357 ? -5.119 -8.405 -8.503 1.00 96.94 357 PRO A O 1
ATOM 2732 N N . MET A 1 358 ? -3.312 -8.157 -9.807 1.00 97.06 358 MET A N 1
ATOM 2733 C CA . MET A 1 358 ? -4.005 -8.450 -11.064 1.00 97.06 358 MET A CA 1
ATOM 2734 C C . MET A 1 358 ? -4.586 -9.869 -11.105 1.00 97.06 358 MET A C 1
ATOM 2736 O O . MET A 1 358 ? -5.650 -10.089 -11.687 1.00 97.06 358 MET A O 1
ATOM 2740 N N . ALA A 1 359 ? -3.910 -10.850 -10.500 1.00 95.69 359 ALA A N 1
ATOM 2741 C CA . ALA A 1 359 ? -4.435 -12.206 -10.376 1.00 95.69 359 ALA A CA 1
ATOM 2742 C C . ALA A 1 359 ? -5.663 -12.259 -9.454 1.00 95.69 359 ALA A C 1
ATOM 2744 O O . ALA A 1 359 ? -6.626 -12.950 -9.781 1.00 95.69 359 ALA A O 1
ATOM 2745 N N . ALA A 1 360 ? -5.659 -11.512 -8.346 1.00 94.12 360 ALA A N 1
ATOM 2746 C CA . ALA A 1 360 ? -6.811 -11.426 -7.451 1.00 94.12 360 ALA A CA 1
ATOM 2747 C C . ALA A 1 360 ? -8.023 -10.777 -8.135 1.00 94.12 360 ALA A C 1
ATOM 2749 O O . ALA A 1 360 ? -9.107 -11.352 -8.099 1.00 94.12 360 ALA A O 1
ATOM 2750 N N . LEU A 1 361 ? -7.824 -9.672 -8.862 1.00 93.75 361 LEU A N 1
ATOM 2751 C CA . LEU A 1 361 ? -8.886 -9.031 -9.647 1.00 93.75 361 LEU A CA 1
ATOM 2752 C C . LEU A 1 361 ? -9.519 -9.983 -10.667 1.00 93.75 361 LEU A C 1
ATOM 2754 O O . LEU A 1 361 ? -10.738 -10.037 -10.803 1.00 93.75 361 LEU A O 1
ATOM 2758 N N . ARG A 1 362 ? -8.702 -10.773 -11.374 1.00 94.44 362 ARG A N 1
ATOM 2759 C CA . ARG A 1 362 ? -9.217 -11.769 -12.326 1.00 94.44 362 ARG A CA 1
ATOM 2760 C C . ARG A 1 362 ? -10.095 -12.820 -11.651 1.00 94.44 362 ARG A C 1
ATOM 2762 O O . ARG A 1 362 ? -11.105 -13.192 -12.239 1.00 94.44 362 ARG A O 1
ATOM 2769 N N . ARG A 1 363 ? -9.725 -13.286 -10.450 1.00 92.81 363 ARG A N 1
ATOM 2770 C CA . ARG A 1 363 ? -10.548 -14.234 -9.681 1.00 92.81 363 ARG A CA 1
ATOM 2771 C C . ARG A 1 363 ? -11.889 -13.616 -9.296 1.00 92.81 363 ARG A C 1
ATOM 2773 O O . ARG A 1 363 ? -12.904 -14.268 -9.498 1.00 92.81 363 ARG A O 1
ATOM 2780 N N . HIS A 1 364 ? -11.898 -12.364 -8.837 1.00 90.38 364 HIS A N 1
ATOM 2781 C CA . HIS A 1 364 ? -13.133 -11.645 -8.497 1.00 90.38 364 HIS A CA 1
ATOM 2782 C C . HIS A 1 364 ? -14.067 -11.512 -9.705 1.00 90.38 364 HIS A C 1
ATOM 2784 O O . HIS A 1 364 ? -15.226 -11.905 -9.628 1.00 90.38 364 HIS A O 1
ATOM 2790 N N . ILE A 1 365 ? -13.545 -11.082 -10.860 1.00 93.25 365 ILE A N 1
ATOM 2791 C CA . ILE A 1 365 ? -14.330 -10.986 -12.105 1.00 93.25 365 ILE A CA 1
ATOM 2792 C C . ILE A 1 365 ? -14.926 -12.349 -12.502 1.00 93.25 365 ILE A C 1
ATOM 2794 O O . ILE A 1 365 ? -16.078 -12.422 -12.929 1.00 93.25 365 ILE A O 1
ATOM 2798 N N . GLN A 1 366 ? -14.157 -13.435 -12.361 1.00 92.75 366 GLN A N 1
ATOM 2799 C CA . GLN A 1 366 ? -14.636 -14.789 -12.655 1.00 92.75 366 GLN A CA 1
ATOM 2800 C C . GLN A 1 366 ? -15.750 -15.220 -11.693 1.00 92.75 366 GLN A C 1
ATOM 2802 O O . GLN A 1 366 ? -16.801 -15.657 -12.158 1.00 92.75 366 GLN A O 1
ATOM 2807 N N . GLN A 1 367 ? -15.568 -15.024 -10.386 1.00 90.25 367 GLN A N 1
ATOM 2808 C CA . GLN A 1 367 ? -16.554 -15.382 -9.362 1.00 90.25 367 GLN A CA 1
ATOM 2809 C C . GLN A 1 367 ? -17.872 -14.617 -9.526 1.00 90.25 367 GLN A C 1
ATOM 2811 O O . GLN A 1 367 ? -18.938 -15.229 -9.472 1.00 90.25 367 GLN A O 1
ATOM 2816 N N . SER A 1 368 ? -17.826 -13.310 -9.806 1.00 90.19 368 SER A N 1
ATOM 2817 C CA . SER A 1 368 ? -19.039 -12.524 -10.072 1.00 90.19 368 SER A CA 1
ATOM 2818 C C . SER A 1 368 ? -19.805 -13.047 -11.291 1.00 90.19 368 SER A C 1
ATOM 2820 O O . SER A 1 368 ? -21.030 -13.125 -11.264 1.00 90.19 368 SER A O 1
ATOM 2822 N N . SER A 1 369 ? -19.090 -13.487 -12.334 1.00 91.56 369 SER A N 1
ATOM 2823 C CA . SER A 1 369 ? -19.713 -14.050 -13.541 1.00 91.56 369 SER A CA 1
ATOM 2824 C C . SER A 1 369 ? -20.338 -15.439 -13.341 1.00 91.56 369 SER A C 1
ATOM 2826 O O . SER A 1 369 ? -21.166 -15.860 -14.148 1.00 91.56 369 SER A O 1
ATOM 2828 N N . GLU A 1 370 ? -19.924 -16.175 -12.306 1.00 90.69 370 GLU A N 1
ATOM 2829 C CA . GLU A 1 370 ? -20.492 -17.476 -11.932 1.00 90.69 370 GLU A CA 1
ATOM 2830 C C . GLU A 1 370 ? -21.716 -17.314 -11.022 1.00 90.69 370 GLU A C 1
ATOM 2832 O O . GLU A 1 370 ? -22.710 -18.019 -11.202 1.00 90.69 370 GLU A O 1
ATOM 2837 N N . GLN A 1 371 ? -21.689 -16.342 -10.103 1.00 87.75 371 GLN A N 1
ATOM 2838 C CA . GLN A 1 371 ? -22.835 -16.015 -9.249 1.00 87.75 371 GLN A CA 1
ATOM 2839 C C . GLN A 1 371 ? -24.042 -15.538 -10.064 1.00 87.75 371 GLN A C 1
ATOM 2841 O O . GLN A 1 371 ? -25.153 -15.990 -9.813 1.00 87.75 371 GLN A O 1
ATOM 2846 N N . GLU A 1 372 ? -23.829 -14.719 -11.098 1.00 88.62 372 GLU A N 1
ATOM 2847 C CA . GLU A 1 372 ? -24.906 -14.252 -11.988 1.00 88.62 372 GLU A CA 1
ATOM 2848 C C . GLU A 1 372 ? -25.571 -15.393 -12.788 1.00 88.62 372 GLU A C 1
ATOM 2850 O O . GLU A 1 372 ? -26.692 -15.258 -13.270 1.00 88.62 372 GLU A O 1
ATOM 2855 N N . LYS A 1 373 ? -24.902 -16.546 -12.920 1.00 86.06 373 LYS A N 1
ATOM 2856 C CA . LYS A 1 373 ? -25.414 -17.714 -13.657 1.00 86.06 373 LYS A CA 1
ATOM 2857 C C . LYS A 1 373 ? -26.168 -18.716 -12.789 1.00 86.06 373 LYS A C 1
ATOM 2859 O O . LYS A 1 373 ? -26.695 -19.680 -13.341 1.00 86.06 373 LYS A O 1
ATOM 2864 N N . THR A 1 374 ? -26.190 -18.537 -11.471 1.00 75.69 374 THR A N 1
ATOM 2865 C CA . THR A 1 374 ? -26.869 -19.462 -10.557 1.00 75.69 374 THR A CA 1
ATOM 2866 C C . THR A 1 374 ? -28.289 -18.931 -10.298 1.00 75.69 374 THR A C 1
ATOM 2868 O O . THR A 1 374 ? -28.401 -17.875 -9.679 1.00 75.69 374 THR A O 1
ATOM 2871 N N . PRO A 1 375 ? -29.342 -19.580 -10.841 1.00 64.69 375 PRO A N 1
ATOM 2872 C CA . PRO A 1 375 ? -30.722 -19.080 -10.821 1.00 64.69 375 PRO A CA 1
ATOM 2873 C C . PRO A 1 375 ? -31.407 -19.154 -9.454 1.00 64.69 375 PRO A C 1
ATOM 2875 O O . PRO A 1 375 ? -31.028 -20.029 -8.638 1.00 64.69 375 PRO A O 1
#

Foldseek 3Di:
DDDDDDDDDDDDDPPPPPPDDDPDDPDDDDDDDDDDDDDDDDDDDDDDDDDDDDDDDDDDDDDDDDDDDDDDDDDDDDDDDDDDDDDDDDDDDDDDDDDDDDDDDDDDDDDDDDDDDDDDDDDDDDDDDDDDDDDDDDDDDDDDDDDDDPDDDDDDDDPDDPDDPDPDDDDPLQVLLVVLLVVCLVPLALVSLVVNLVSLLPDPLAAQPDCLLVVLVVCVVVVVLVVSVVSLVVSPPNCVLALSSLCSQLSSCVSVVNNVSNVVSNSSSVSSLSNQVNQDVQKFFCPPHDPDLADDDPGAGEDSHPVSVVVNVVVVVFPWDFPDWDWHAYPNWIKIKTFTAGPVRGTMIGIYGCRSNVVSVVVVVVVVVVVVVPD